Protein 3FWZ (pdb70)

Structure (mmCIF, N/CA/C/O backbone):
data_3FWZ
#
_entry.id   3FWZ
#
_cell.length_a   34.801
_cell.length_b   53.071
_cell.length_c   72.537
_cell.angle_alpha   90.00
_cell.angle_beta   97.82
_cell.angle_gamma   90.00
#
_symmetry.space_group_name_H-M   'P 1 21 1'
#
loop_
_entity.id
_entity.type
_entity.pdbx_description
1 polymer 'Inner membrane protein ybaL'
2 non-polymer 'ADENOSINE MONOPHOSPHATE'
3 non-polymer 'MAGNESIUM ION'
4 water water
#
loop_
_atom_site.group_PDB
_atom_site.id
_atom_site.type_symbol
_atom_site.label_atom_id
_atom_site.label_alt_id
_atom_site.label_comp_id
_atom_site.label_asym_id
_atom_site.label_entity_id
_atom_site.label_seq_id
_atom_site.pdbx_PDB_ins_code
_atom_site.Cartn_x
_atom_site.Cartn_y
_atom_site.Cartn_z
_atom_site.occupancy
_atom_site.B_iso_or_equiv
_atom_site.auth_seq_id
_atom_site.auth_comp_id
_atom_site.auth_asym_id
_atom_site.auth_atom_id
_atom_site.pdbx_PDB_model_num
ATOM 1 N N . SER A 1 1 ? 13.605 30.320 33.401 1.00 41.96 411 SER A N 1
ATOM 2 C CA . SER A 1 1 ? 14.102 29.024 32.869 1.00 41.61 411 SER A CA 1
ATOM 3 C C . SER A 1 1 ? 14.444 28.077 34.003 1.00 41.41 411 SER A C 1
ATOM 4 O O . SER A 1 1 ? 14.381 26.856 33.840 1.00 42.19 411 SER A O 1
ATOM 6 N N . ASN A 1 2 ? 14.819 28.649 35.149 1.00 40.86 412 ASN A N 1
ATOM 7 C CA . ASN A 1 2 ? 15.492 27.903 36.236 1.00 39.38 412 ASN A CA 1
ATOM 8 C C . ASN A 1 2 ? 16.781 27.172 35.770 1.00 39.35 412 ASN A C 1
ATOM 9 O O . ASN A 1 2 ? 17.248 26.212 36.398 1.00 38.50 412 ASN A O 1
ATOM 14 N N . ALA A 1 3 ? 17.367 27.661 34.679 1.00 39.25 413 ALA A N 1
ATOM 15 C CA . ALA A 1 3 ? 18.480 26.972 34.022 1.00 39.18 413 ALA A CA 1
ATOM 16 C C . ALA A 1 3 ? 19.691 27.884 33.830 1.00 38.95 413 ALA A C 1
ATOM 17 O O . ALA A 1 3 ? 19.545 29.111 33.830 1.00 39.11 413 ALA A O 1
ATOM 19 N N . VAL A 1 4 ? 20.872 27.280 33.663 1.00 38.02 414 VAL A N 1
ATOM 20 C CA . VAL A 1 4 ? 22.121 28.015 33.403 1.00 37.29 414 VAL A CA 1
ATOM 21 C C . VAL A 1 4 ? 22.795 27.534 32.116 1.00 37.58 414 VAL A C 1
ATOM 22 O O . VAL A 1 4 ? 22.543 26.415 31.665 1.00 37.74 414 VAL A O 1
ATOM 26 N N . ASP A 1 5 ? 23.665 28.381 31.553 1.00 37.52 415 ASP A N 1
ATOM 27 C CA . ASP A 1 5 ? 24.432 28.063 30.338 1.00 36.85 415 ASP A CA 1
ATOM 28 C C . ASP A 1 5 ? 25.922 27.800 30.597 1.00 35.35 415 ASP A C 1
ATOM 29 O O . ASP A 1 5 ? 26.627 27.282 29.728 1.00 36.41 415 ASP A O 1
ATOM 34 N N . ILE A 1 6 ? 26.396 28.151 31.785 1.00 32.05 416 ILE A N 1
ATOM 35 C CA . ILE A 1 6 ? 27.826 28.170 32.080 1.00 28.98 416 ILE A CA 1
ATOM 36 C C . ILE A 1 6 ? 28.416 26.762 32.289 1.00 27.10 416 ILE A C 1
ATOM 37 O O . ILE A 1 6 ? 27.691 25.822 32.604 1.00 26.11 416 ILE A O 1
ATOM 42 N N . CYS A 1 7 ? 29.728 26.639 32.085 1.00 25.17 417 CYS A N 1
ATOM 43 C CA . CYS A 1 7 ? 30.483 25.407 32.344 1.00 23.11 417 CYS A CA 1
ATOM 44 C C . CYS A 1 7 ? 31.775 25.767 33.041 1.00 21.96 417 CYS A C 1
ATOM 45 O O . CYS A 1 7 ? 32.091 26.952 33.156 1.00 20.92 417 CYS A O 1
ATOM 48 N N . ASN A 1 8 ? 32.515 24.746 33.490 1.00 20.17 418 ASN A N 1
ATOM 49 C CA . ASN A 1 8 ? 33.761 24.911 34.247 1.00 20.05 418 ASN A CA 1
ATOM 50 C C . ASN A 1 8 ? 33.570 25.671 35.576 1.00 19.71 418 ASN A C 1
ATOM 51 O O . ASN A 1 8 ? 34.503 26.297 36.081 1.00 20.25 418 ASN A O 1
ATOM 56 N N . HIS A 1 9 ? 32.360 25.583 36.135 1.00 18.50 419 HIS A N 1
ATOM 57 C CA . HIS A 1 9 ? 31.957 26.392 37.300 1.00 17.76 419 HIS A CA 1
ATOM 58 C C . HIS A 1 9 ? 32.040 25.605 38.610 1.00 17.44 419 HIS A C 1
ATOM 59 O O . HIS A 1 9 ? 32.158 24.378 38.595 1.00 16.23 419 HIS A O 1
ATOM 66 N N . ALA A 1 10 ? 32.022 26.332 39.733 1.00 17.04 420 ALA A N 1
ATOM 67 C CA . ALA A 1 10 ? 31.793 25.741 41.040 1.00 16.83 420 ALA A CA 1
ATOM 68 C C . ALA A 1 10 ? 30.297 25.663 41.202 1.00 16.25 420 ALA A C 1
ATOM 69 O O . ALA A 1 10 ? 29.600 26.687 41.074 1.00 17.06 420 ALA A O 1
ATOM 71 N N . LEU A 1 11 ? 29.814 24.447 41.430 1.00 15.99 421 LEU A N 1
ATOM 72 C CA . LEU A 1 11 ? 28.408 24.180 41.692 1.00 15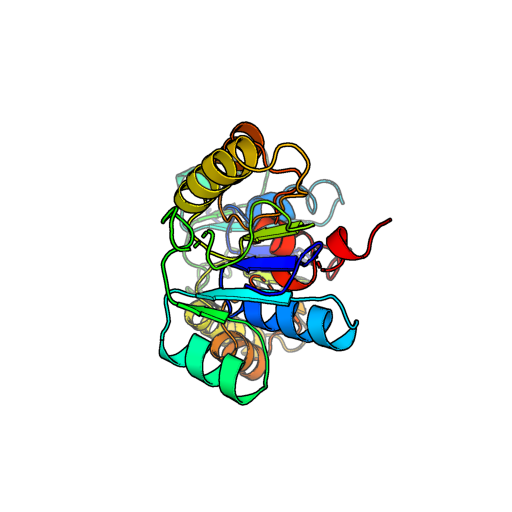.75 421 LEU A CA 1
ATOM 73 C C . LEU A 1 11 ? 28.240 23.985 43.210 1.00 15.13 421 LEU A C 1
ATOM 74 O O . LEU A 1 11 ? 28.684 22.985 43.788 1.00 15.57 421 LEU A O 1
ATOM 79 N N . LEU A 1 12 ? 27.589 24.958 43.830 1.00 14.42 422 LEU A N 1
ATOM 80 C CA . LEU A 1 12 ? 27.494 25.033 45.273 1.00 14.07 422 LEU A CA 1
ATOM 81 C C . LEU A 1 12 ? 26.081 24.687 45.695 1.00 14.18 422 LEU A C 1
ATOM 82 O O . LEU A 1 12 ? 25.130 25.351 45.260 1.00 15.81 422 LEU A O 1
ATOM 87 N N . VAL A 1 13 ? 25.935 23.641 46.509 1.00 13.35 423 VAL A N 1
ATOM 88 C CA . VAL A 1 13 ? 24.620 23.250 47.029 1.00 13.18 423 VAL A CA 1
ATOM 89 C C . VAL A 1 13 ? 24.462 23.813 48.441 1.00 13.29 423 VAL A C 1
ATOM 90 O O . VAL A 1 13 ? 25.198 23.424 49.360 1.00 13.39 423 VAL A O 1
ATOM 94 N N . GLY A 1 14 ? 23.492 24.712 48.615 1.00 14.10 424 GLY A N 1
ATOM 95 C CA . GLY A 1 14 ? 23.252 25.354 49.902 1.00 13.88 424 GLY A CA 1
ATOM 96 C C . GLY A 1 14 ? 23.880 26.744 50.010 1.00 14.86 424 GLY A C 1
ATOM 97 O O . GLY A 1 14 ? 25.014 26.976 49.603 1.00 15.64 424 GLY A O 1
ATOM 98 N N . TYR A 1 15 ? 23.116 27.690 50.539 1.00 14.25 425 TYR A N 1
ATOM 99 C CA . TYR A 1 15 ? 23.626 29.052 50.740 1.00 14.13 425 TYR A CA 1
ATOM 100 C C . TYR A 1 15 ? 23.178 29.541 52.114 1.00 14.51 425 TYR A C 1
ATOM 101 O O . TYR A 1 15 ? 22.630 30.651 52.252 1.00 14.64 425 TYR A O 1
ATOM 110 N N . GLY A 1 16 ? 23.393 28.689 53.117 1.00 14.25 426 GLY A N 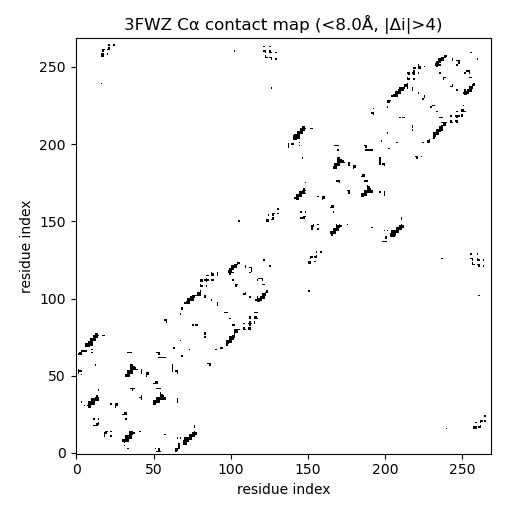1
ATOM 111 C CA . GLY A 1 16 ? 23.085 29.003 54.515 1.00 14.27 426 GLY A CA 1
ATOM 112 C C . GLY A 1 16 ? 24.351 29.506 55.174 1.00 13.11 426 GLY A C 1
ATOM 113 O O . GLY A 1 16 ? 25.149 30.204 54.537 1.00 14.07 426 GLY A O 1
ATOM 114 N N . ARG A 1 17 ? 24.558 29.112 56.426 1.00 13.04 427 ARG A N 1
ATOM 115 C CA . ARG A 1 17 ? 25.750 29.529 57.193 1.00 12.59 427 ARG A CA 1
ATOM 116 C C . ARG A 1 17 ? 27.040 29.196 56.462 1.00 13.29 427 ARG A C 1
ATOM 117 O O . ARG A 1 17 ? 27.986 30.027 56.414 1.00 13.04 427 ARG A O 1
ATOM 125 N N . VAL A 1 18 ? 27.102 27.962 55.956 1.00 13.44 428 VAL A N 1
ATOM 126 C CA . VAL A 1 18 ? 28.343 27.483 55.313 1.00 13.31 428 VAL A CA 1
ATOM 127 C C . VAL A 1 18 ? 28.428 27.993 53.879 1.00 13.03 428 VAL A C 1
ATOM 128 O O . VAL A 1 18 ? 29.424 28.608 53.486 1.00 12.72 428 VAL A O 1
ATOM 132 N N . GLY A 1 19 ? 27.372 27.742 53.098 1.00 13.16 429 GLY A N 1
ATOM 133 C CA . GLY A 1 19 ? 27.396 28.066 51.659 1.00 13.69 429 GLY A CA 1
ATOM 134 C C . GLY A 1 19 ? 27.548 29.561 51.376 1.00 14.62 429 GLY A C 1
ATOM 135 O O . GLY A 1 19 ? 28.218 29.955 50.403 1.00 14.47 429 GLY A O 1
ATOM 136 N N . SER A 1 20 ? 26.953 30.410 52.218 1.00 14.56 430 SER A N 1
ATOM 137 C CA . SER A 1 20 ? 27.013 31.852 51.963 1.00 15.88 430 SER A CA 1
ATOM 138 C C . SER A 1 20 ? 28.453 32.340 52.118 1.00 17.14 430 SER A C 1
ATOM 139 O O . SER A 1 20 ? 28.898 33.243 51.416 1.00 17.37 430 SER A O 1
ATOM 142 N N . LEU A 1 21 ? 29.182 31.736 53.051 1.00 17.25 431 LEU A N 1
ATOM 143 C CA . LEU A 1 21 ? 30.577 32.115 53.246 1.00 18.35 431 LEU A CA 1
ATOM 144 C C . LEU A 1 21 ? 31.448 31.683 52.061 1.00 19.44 431 LEU A C 1
ATOM 145 O O . LEU A 1 21 ? 32.296 32.452 51.619 1.00 19.42 431 LEU A O 1
ATOM 150 N N . LEU A 1 22 ? 31.203 30.483 51.535 1.00 20.45 432 LEU A N 1
ATOM 151 C CA . LEU A 1 22 ? 31.881 30.001 50.327 1.00 22.07 432 LEU A CA 1
ATOM 152 C C . LEU A 1 22 ? 31.553 30.808 49.105 1.00 21.69 432 LEU A C 1
ATOM 153 O O . LEU A 1 22 ? 32.448 31.180 48.332 1.00 21.77 432 LEU A O 1
ATOM 158 N N . GLY A 1 23 ? 30.256 31.049 48.930 1.00 21.29 433 GLY A N 1
ATOM 159 C CA . GLY A 1 23 ? 29.749 31.880 47.856 1.00 20.95 433 GLY A CA 1
ATOM 160 C C . GLY A 1 23 ? 30.451 33.217 47.795 1.00 21.31 433 GLY A C 1
ATOM 161 O O . GLY A 1 23 ? 30.964 33.604 46.743 1.00 21.27 433 GLY A O 1
ATOM 162 N N A GLU A 1 24 ? 30.472 33.940 48.909 0.50 21.02 434 GLU A N 1
ATOM 163 N N B GLU A 1 24 ? 30.478 33.912 48.932 0.50 20.94 434 GLU A N 1
ATOM 164 C CA A GLU A 1 24 ? 31.025 35.287 48.887 0.50 21.10 434 GLU A CA 1
ATOM 165 C CA B GLU A 1 24 ? 31.099 35.230 49.037 0.50 20.98 434 GLU A CA 1
ATOM 166 C C A GLU A 1 24 ? 32.501 35.265 48.497 0.50 20.89 434 GLU A C 1
ATOM 167 C C B GLU A 1 24 ? 32.523 35.178 48.497 0.50 20.79 434 GLU A C 1
ATOM 168 O O A GLU A 1 24 ? 32.945 36.060 47.667 0.50 20.59 434 GLU A O 1
ATOM 169 O O B GLU A 1 24 ? 32.882 35.904 47.567 0.50 20.43 434 GLU A O 1
ATOM 180 N N A LYS A 1 25 ? 33.251 34.327 49.058 0.50 20.76 435 LYS A N 1
ATOM 181 N N B LYS A 1 25 ? 33.319 34.283 49.062 0.50 20.74 435 LYS A N 1
ATOM 182 C CA A LYS A 1 25 ? 34.652 34.188 48.684 0.50 20.91 435 LYS A CA 1
ATOM 183 C CA B LYS A 1 25 ? 34.721 34.170 48.684 0.50 20.94 435 LYS A CA 1
ATOM 184 C C A LYS A 1 25 ? 34.831 33.780 47.224 0.50 21.15 435 LYS A C 1
ATOM 185 C C B LYS A 1 25 ? 34.951 33.662 47.261 0.50 21.18 435 LYS A C 1
ATOM 186 O O A LYS A 1 25 ? 35.637 34.375 46.513 0.50 21.44 435 LYS A O 1
ATOM 187 O O B LYS A 1 25 ? 35.912 34.073 46.613 0.50 21.37 435 LYS A O 1
ATOM 198 N N . LEU A 1 26 ? 34.095 32.756 46.781 1.00 21.15 436 LEU A N 1
ATOM 199 C CA . LEU A 1 26 ? 34.201 32.277 45.391 1.00 21.95 436 LEU A CA 1
ATOM 200 C C . LEU A 1 26 ? 33.952 33.417 44.396 1.00 23.00 436 LEU A C 1
ATOM 201 O O . LEU A 1 26 ? 34.707 33.580 43.427 1.00 22.96 436 LEU A O 1
ATOM 206 N N . LEU A 1 27 ? 32.912 34.207 44.676 1.00 23.05 437 LEU A N 1
ATOM 207 C CA . LEU A 1 27 ? 32.544 35.368 43.856 1.00 24.02 437 LEU A CA 1
ATOM 208 C C . LEU A 1 27 ? 33.649 36.417 43.809 1.00 24.10 437 LEU A C 1
ATOM 209 O O . LEU A 1 27 ? 33.914 37.001 42.755 1.00 24.50 437 LEU A O 1
ATOM 214 N N . ALA A 1 28 ? 34.297 36.647 44.943 1.00 24.28 438 ALA A N 1
ATOM 215 C CA . ALA A 1 28 ? 35.436 37.566 44.980 1.00 25.28 438 ALA A CA 1
ATOM 216 C C . ALA A 1 28 ? 36.617 37.040 44.158 1.00 25.34 438 ALA A C 1
ATOM 217 O O . ALA A 1 28 ? 37.412 37.827 43.642 1.00 25.14 438 ALA A O 1
ATOM 219 N N . SER A 1 29 ? 36.727 35.716 44.033 1.00 25.11 439 SER A N 1
ATOM 220 C CA . SER A 1 29 ? 37.878 35.103 43.359 1.00 25.40 439 SER A CA 1
ATOM 221 C C . SER A 1 29 ? 37.651 34.851 41.865 1.00 25.37 439 SER A C 1
ATOM 222 O O . SER A 1 29 ? 38.455 34.164 41.223 1.00 25.48 439 SER A O 1
ATOM 224 N N . ASP A 1 30 ? 36.569 35.414 41.318 1.00 25.07 440 ASP A N 1
ATOM 225 C CA . ASP A 1 30 ? 36.174 35.220 39.919 1.00 25.10 440 ASP A CA 1
ATOM 226 C C . ASP A 1 30 ? 36.181 33.736 39.470 1.00 25.29 440 ASP A C 1
ATOM 227 O O . ASP A 1 30 ? 36.595 33.400 38.345 1.00 25.67 440 ASP A O 1
ATOM 229 N N . ILE A 1 31 ? 35.733 32.855 40.365 1.00 24.75 441 ILE A N 1
ATOM 230 C CA . ILE A 1 31 ? 35.419 31.472 40.003 1.00 24.07 441 ILE A CA 1
ATOM 231 C C . ILE A 1 31 ? 33.944 31.476 39.621 1.00 22.62 441 ILE A C 1
ATOM 232 O O . ILE A 1 31 ? 33.119 31.947 40.396 1.00 23.07 441 ILE A O 1
ATOM 237 N N . PRO A 1 32 ? 33.601 30.983 38.420 1.00 21.55 442 PRO A N 1
ATOM 238 C CA . PRO A 1 32 ? 32.193 31.005 38.035 1.00 20.45 442 PRO A CA 1
ATOM 239 C C . PRO A 1 32 ? 31.367 30.188 39.033 1.00 19.32 442 PRO A C 1
ATOM 240 O O . PRO A 1 32 ? 31.789 29.104 39.414 1.00 18.34 442 PRO A O 1
ATOM 244 N N . LEU A 1 33 ? 30.225 30.719 39.469 1.00 18.05 443 LEU A N 1
ATOM 245 C CA . LEU A 1 33 ? 29.460 30.106 40.554 1.00 17.44 443 LEU A CA 1
ATOM 246 C C . LEU A 1 33 ? 28.026 29.871 40.137 1.00 17.15 443 LEU A C 1
ATOM 247 O O . LEU A 1 33 ? 27.387 30.737 39.544 1.00 16.94 443 LEU A O 1
ATOM 252 N N . VAL A 1 34 ? 27.520 28.679 40.428 1.00 15.54 444 VAL A N 1
ATOM 253 C CA . VAL A 1 34 ? 26.094 28.440 40.319 1.00 15.27 444 VAL A CA 1
ATOM 254 C C . VAL A 1 34 ? 25.699 27.889 41.667 1.00 14.93 444 VAL A C 1
ATOM 255 O O . VAL A 1 34 ? 26.396 27.030 42.181 1.00 14.70 444 VAL A O 1
ATOM 259 N N . VAL A 1 35 ? 24.606 28.391 42.242 1.00 14.39 445 VAL A N 1
ATOM 260 C CA . VAL A 1 35 ? 24.117 27.872 43.520 1.00 14.15 445 VAL A CA 1
ATOM 261 C C . VAL A 1 35 ? 22.832 27.078 43.304 1.00 14.03 445 VAL A C 1
ATOM 262 O O . VAL A 1 35 ? 21.972 27.481 42.532 1.00 13.79 445 VAL A O 1
ATOM 266 N N . ILE A 1 36 ? 22.727 25.931 43.957 1.00 13.73 446 ILE A N 1
ATOM 267 C CA . ILE A 1 36 ? 21.449 25.247 44.053 1.00 14.18 446 ILE A CA 1
ATOM 268 C C . ILE A 1 36 ? 20.936 25.434 45.481 1.00 14.48 446 ILE A C 1
ATOM 269 O O . ILE A 1 36 ? 21.665 25.172 46.440 1.00 13.81 446 ILE A O 1
ATOM 274 N N . GLU A 1 37 ? 19.686 25.898 45.604 1.00 14.64 447 GLU A N 1
ATOM 275 C CA . GLU A 1 37 ? 19.025 26.027 46.911 1.00 14.32 447 GLU A CA 1
ATOM 276 C C . GLU A 1 37 ? 17.579 25.566 46.863 1.00 15.34 447 GLU A C 1
ATOM 277 O O . GLU A 1 37 ? 16.876 25.840 45.894 1.00 14.45 447 GLU A O 1
ATOM 283 N N . THR A 1 38 ? 17.116 24.911 47.919 1.00 14.78 448 THR A N 1
ATOM 284 C CA . THR A 1 38 ? 15.664 24.620 48.043 1.00 15.28 448 THR A CA 1
ATOM 285 C C . THR A 1 38 ? 14.871 25.856 48.459 1.00 16.10 448 THR A C 1
ATOM 286 O O . THR A 1 38 ? 13.642 25.915 48.275 1.00 15.53 448 THR A O 1
ATOM 290 N N . SER A 1 39 ? 15.566 26.844 49.024 1.00 15.56 449 SER A N 1
ATOM 291 C CA . SER A 1 39 ? 14.888 28.018 49.559 1.00 16.37 449 SER A CA 1
ATOM 292 C C . SER A 1 39 ? 14.617 29.034 48.460 1.00 17.13 449 SER A C 1
ATOM 293 O O . SER A 1 39 ? 15.546 29.566 47.844 1.00 16.30 449 SER A O 1
ATOM 296 N N . ARG A 1 40 ? 13.333 29.296 48.204 1.00 17.22 450 ARG A N 1
ATOM 297 C CA . ARG A 1 40 ? 12.962 30.330 47.245 1.00 17.96 450 ARG A CA 1
ATOM 298 C C . ARG A 1 40 ? 13.529 31.695 47.631 1.00 17.78 450 ARG A C 1
ATOM 299 O O . ARG A 1 40 ? 13.966 32.472 46.776 1.00 17.56 450 ARG A O 1
ATOM 307 N N . THR A 1 41 ? 13.492 31.988 48.924 1.00 18.07 451 THR A N 1
ATOM 308 C CA . THR A 1 41 ? 13.977 33.262 49.443 1.00 18.92 451 THR A CA 1
ATOM 309 C C . THR A 1 41 ? 15.449 33.459 49.102 1.00 18.62 451 THR A C 1
ATOM 310 O O . THR A 1 41 ? 15.847 34.534 48.635 1.00 18.28 451 THR A O 1
ATOM 314 N N . ARG A 1 42 ? 16.245 32.423 49.346 1.00 18.89 452 ARG A N 1
ATOM 315 C CA . ARG A 1 42 ? 17.668 32.485 49.049 1.00 18.84 452 ARG A CA 1
ATOM 316 C C . ARG A 1 42 ? 17.946 32.585 47.549 1.00 18.16 452 ARG A C 1
ATOM 317 O O . ARG A 1 42 ? 18.798 33.369 47.141 1.00 17.51 452 ARG A O 1
ATOM 325 N N . VAL A 1 43 ? 17.219 31.823 46.736 1.00 17.12 453 VAL A N 1
ATOM 326 C CA . VAL A 1 43 ? 17.402 31.907 45.274 1.00 17.04 453 VAL A CA 1
ATOM 327 C C . VAL A 1 43 ? 17.066 33.320 44.786 1.00 18.14 453 VAL A C 1
ATOM 328 O O . VAL A 1 43 ? 17.825 33.900 44.013 1.00 17.59 453 VAL A O 1
ATOM 332 N N . ASP A 1 44 ? 15.945 33.868 45.261 1.00 18.49 454 ASP A N 1
ATOM 333 C CA . ASP A 1 44 ? 15.509 35.212 44.850 1.00 19.72 454 ASP A CA 1
ATOM 334 C C . ASP A 1 44 ? 16.559 36.270 45.221 1.00 20.05 454 ASP A C 1
ATOM 335 O 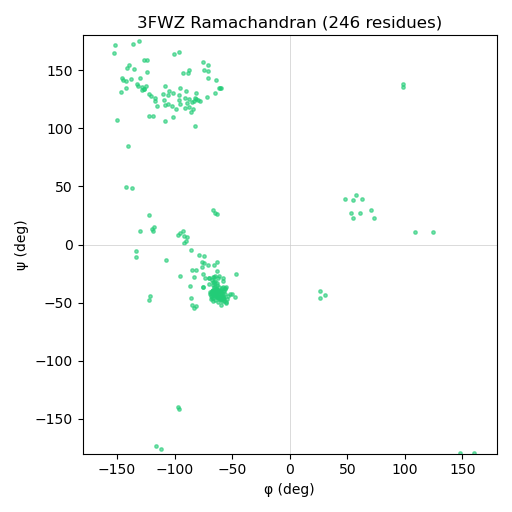O . ASP A 1 44 ? 16.856 37.159 44.403 1.00 19.77 454 ASP A O 1
ATOM 340 N N A GLU A 1 45 ? 17.112 36.159 46.433 0.50 19.39 455 GLU A N 1
ATOM 341 N N B GLU A 1 45 ? 17.119 36.181 46.431 0.50 19.96 455 GLU A N 1
ATOM 342 C CA A GLU A 1 45 ? 18.207 37.025 46.901 0.50 19.21 455 GLU A CA 1
ATOM 343 C CA B GLU A 1 45 ? 18.194 37.101 46.834 0.50 20.33 455 GLU A CA 1
ATOM 344 C C A GLU A 1 45 ? 19.438 36.942 46.002 0.50 19.13 455 GLU A C 1
ATOM 345 C C B GLU A 1 45 ? 19.451 36.956 45.975 0.50 19.75 455 GLU A C 1
ATOM 346 O O A GLU A 1 45 ? 19.989 37.968 45.593 0.50 19.12 455 GLU A O 1
ATOM 347 O O B GLU A 1 45 ? 20.042 37.961 45.571 0.50 19.72 455 GLU A O 1
ATOM 358 N N . LEU A 1 46 ? 19.851 35.714 45.698 1.00 18.97 456 LEU A N 1
ATOM 359 C CA . LEU A 1 46 ? 21.018 35.468 44.851 1.00 18.28 456 LEU A CA 1
ATOM 360 C C . LEU A 1 46 ? 20.848 36.051 43.453 1.00 18.28 456 LEU A C 1
ATOM 361 O O . LEU A 1 46 ? 21.760 36.712 42.936 1.00 16.84 456 LEU A O 1
ATOM 366 N N . ARG A 1 47 ? 19.691 35.790 42.849 1.00 18.09 457 ARG A N 1
ATOM 367 C CA . ARG A 1 47 ? 19.394 36.314 41.516 1.00 18.47 457 ARG A CA 1
ATOM 368 C C .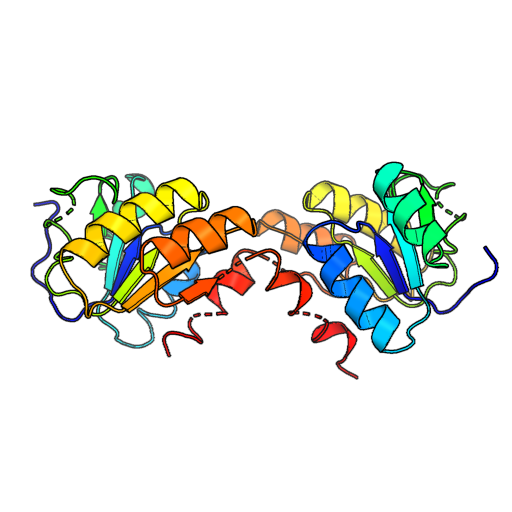 ARG A 1 47 ? 19.350 37.839 41.519 1.00 19.18 457 ARG A C 1
ATOM 369 O O . ARG A 1 47 ? 19.874 38.466 40.594 1.00 18.43 457 ARG A O 1
ATOM 377 N N . GLU A 1 48 ? 18.748 38.421 42.561 1.00 20.20 458 GLU A N 1
ATOM 378 C CA . GLU A 1 48 ? 18.685 39.889 42.709 1.00 22.86 458 GLU A CA 1
ATOM 379 C C . GLU A 1 48 ? 20.104 40.476 42.721 1.00 23.00 458 GLU A C 1
ATOM 380 O O . GLU A 1 48 ? 20.326 41.598 42.245 1.00 24.25 458 GLU A O 1
ATOM 386 N N . ARG A 1 49 ? 21.062 39.678 43.192 1.00 22.97 459 ARG A N 1
ATOM 387 C CA . ARG A 1 49 ? 22.461 40.062 43.268 1.00 23.32 459 ARG A CA 1
ATOM 388 C C . ARG A 1 49 ? 23.311 39.614 42.071 1.00 22.71 459 ARG A C 1
ATOM 389 O O . ARG A 1 49 ? 24.542 39.720 42.125 1.00 23.53 459 ARG A O 1
ATOM 397 N N . GLY A 1 50 ? 22.683 39.112 41.009 1.00 21.16 460 GLY A N 1
ATOM 398 C CA . GLY A 1 50 ? 23.419 38.685 39.818 1.00 19.06 460 GLY A CA 1
ATOM 399 C C . GLY A 1 50 ? 24.247 37.425 40.033 1.00 18.38 460 GLY A C 1
ATOM 400 O O . GLY A 1 50 ? 25.298 37.260 39.412 1.00 17.33 460 GLY A O 1
ATOM 401 N N . VAL A 1 51 ? 23.798 36.542 40.934 1.00 16.75 461 VAL A N 1
ATOM 402 C CA . VAL A 1 51 ? 24.423 35.236 41.082 1.00 16.59 461 VAL A CA 1
ATOM 403 C C . VAL A 1 51 ? 23.506 34.186 40.444 1.00 16.13 461 VAL A C 1
ATOM 404 O O . VAL A 1 51 ? 22.285 34.184 40.697 1.00 16.47 461 VAL A O 1
ATOM 408 N N . ARG A 1 52 ? 24.072 33.305 39.616 1.00 15.31 462 ARG A N 1
ATOM 409 C CA . ARG A 1 52 ? 23.272 32.206 39.046 1.00 15.58 462 ARG A CA 1
ATOM 410 C C . ARG A 1 52 ? 22.803 31.270 40.166 1.00 16.05 462 ARG A C 1
ATOM 411 O O . ARG A 1 52 ? 23.609 30.850 40.991 1.00 16.36 462 ARG A O 1
ATOM 419 N N . ALA A 1 53 ? 21.507 30.965 40.188 1.00 16.15 463 ALA A N 1
ATOM 420 C CA . ALA A 1 53 ? 20.929 30.146 41.256 1.00 16.22 463 ALA A CA 1
ATOM 421 C C . ALA A 1 53 ? 19.795 29.310 40.664 1.00 16.28 463 ALA A C 1
ATOM 422 O O . ALA A 1 53 ? 18.992 29.797 39.870 1.00 16.60 463 ALA A O 1
ATOM 424 N N . VAL A 1 54 ? 19.819 28.024 40.960 1.00 15.54 464 VAL A N 1
ATOM 425 C CA . VAL A 1 54 ? 18.779 27.095 40.550 1.00 15.23 464 VAL A CA 1
ATOM 426 C C . VAL A 1 54 ? 17.961 26.679 41.788 1.00 15.61 464 VAL A C 1
ATOM 427 O O . VAL A 1 54 ? 18.515 26.209 42.796 1.00 15.84 464 VAL A O 1
ATOM 431 N N . LEU A 1 55 ? 16.647 26.888 41.719 1.00 15.22 465 LEU A N 1
ATOM 432 C CA . LEU A 1 55 ? 15.735 26.512 42.801 1.00 14.98 465 LEU A CA 1
ATOM 433 C C . LEU A 1 55 ? 15.373 25.032 42.703 1.00 14.74 465 LEU A C 1
ATOM 434 O O . LEU A 1 55 ? 14.885 24.551 41.667 1.00 14.94 465 LEU A O 1
ATOM 439 N N . GLY A 1 56 ? 15.591 24.306 43.792 1.00 14.67 466 GLY A N 1
ATOM 440 C CA . GLY A 1 56 ? 15.234 22.891 43.817 1.00 14.41 466 GLY A CA 1
ATOM 441 C C . GLY A 1 56 ? 16.183 22.094 44.694 1.00 15.00 466 GLY A C 1
ATOM 442 O O . GLY A 1 56 ? 17.109 22.626 45.292 1.00 14.73 466 GLY A O 1
ATOM 443 N N . ASN A 1 57 ? 15.926 20.796 44.754 1.00 15.06 467 ASN A N 1
ATOM 444 C CA . ASN A 1 57 ? 16.687 19.910 45.627 1.00 14.89 467 ASN A CA 1
ATOM 445 C C . ASN A 1 57 ? 17.788 19.279 44.788 1.00 15.03 467 ASN A C 1
ATOM 446 O O . ASN A 1 57 ? 17.524 18.747 43.709 1.00 14.84 467 ASN A O 1
ATOM 451 N N . ALA A 1 58 ? 19.024 19.366 45.273 1.00 15.16 468 ALA A N 1
ATOM 452 C CA . ALA A 1 58 ? 20.176 18.804 44.546 1.00 15.61 468 ALA A CA 1
ATOM 453 C C . ALA A 1 58 ? 20.118 17.286 44.374 1.00 15.65 468 ALA A C 1
ATOM 454 O O . ALA A 1 58 ? 20.885 16.735 43.589 1.00 15.69 468 ALA A O 1
ATOM 456 N N . ALA A 1 59 ? 19.251 16.612 45.131 1.00 15.85 469 ALA A N 1
ATOM 457 C CA . ALA A 1 59 ? 19.006 15.161 44.929 1.00 16.24 469 ALA A CA 1
ATOM 458 C C . ALA A 1 59 ? 18.158 14.869 43.685 1.00 17.11 469 ALA A C 1
ATOM 459 O O . ALA A 1 59 ? 18.026 13.714 43.269 1.00 17.39 469 ALA A O 1
ATOM 461 N N . ASN A 1 60 ? 17.590 15.902 43.082 1.00 17.61 470 ASN A N 1
ATOM 462 C CA . ASN A 1 60 ? 16.808 15.730 41.865 1.00 18.81 470 ASN A CA 1
ATOM 463 C C . ASN A 1 60 ? 17.686 15.844 40.612 1.00 18.91 470 ASN A C 1
ATOM 464 O O . ASN A 1 60 ? 18.319 16.869 40.384 1.00 18.27 470 ASN A O 1
ATOM 469 N N . GLU A 1 61 ? 17.709 14.795 39.783 1.00 19.91 471 GLU A N 1
ATOM 470 C CA . GLU A 1 61 ? 18.522 14.814 38.550 1.00 20.85 471 GLU A CA 1
ATOM 471 C C . GLU A 1 61 ? 18.234 15.982 37.593 1.00 20.41 471 GLU A C 1
ATOM 472 O O . GLU A 1 61 ? 19.154 16.519 36.980 1.00 20.09 471 GLU A O 1
ATOM 478 N N . GLU A 1 62 ? 16.970 16.372 37.470 1.00 20.02 472 GLU A N 1
ATOM 479 C CA . GLU A 1 62 ? 16.588 17.486 36.598 1.00 20.11 472 GLU A CA 1
ATOM 480 C C . GLU A 1 62 ? 17.177 18.808 37.112 1.00 19.11 472 GLU A C 1
ATOM 481 O O . GLU A 1 62 ? 17.605 19.664 36.319 1.00 17.65 472 GLU A O 1
ATOM 487 N N . ILE A 1 63 ? 17.221 18.946 38.440 1.00 17.54 473 ILE A N 1
ATOM 488 C CA . ILE A 1 63 ? 17.837 20.100 39.060 1.00 17.22 473 ILE A CA 1
ATOM 489 C C . ILE A 1 63 ? 19.339 20.128 38.761 1.00 16.79 473 ILE A C 1
ATOM 490 O O . ILE A 1 63 ? 19.865 21.162 38.411 1.00 16.88 473 ILE A O 1
ATOM 503 N N . GLN A 1 65 ? 20.871 18.836 36.156 1.00 17.66 475 GLN A N 1
ATOM 504 C CA . GLN A 1 65 ? 20.982 19.170 34.747 1.00 18.27 475 GLN A CA 1
ATOM 505 C C . GLN A 1 65 ? 20.781 20.667 34.530 1.00 17.95 475 GLN A C 1
ATOM 506 O O . GLN A 1 65 ? 21.564 21.300 33.794 1.00 17.50 475 GLN A O 1
ATOM 512 N N . LEU A 1 66 ? 19.741 21.222 35.167 1.00 17.19 476 LEU A N 1
ATOM 513 C CA . LEU A 1 66 ? 19.475 22.654 35.093 1.00 17.45 476 LEU A CA 1
ATOM 514 C C . LEU A 1 66 ? 20.702 23.448 35.528 1.00 16.98 476 LEU A C 1
ATOM 515 O O . LEU A 1 66 ? 20.992 24.488 34.953 1.00 17.43 476 LEU A O 1
ATOM 520 N N . ALA A 1 67 ? 21.426 22.938 36.527 1.00 16.25 477 ALA A N 1
ATOM 521 C CA . ALA A 1 67 ? 22.623 23.600 37.043 1.00 15.83 477 ALA A CA 1
ATOM 522 C C . ALA A 1 67 ? 23.935 23.216 36.343 1.00 15.93 477 ALA A C 1
ATOM 523 O O . ALA A 1 67 ? 25.009 23.640 36.769 1.00 16.39 477 ALA A O 1
ATOM 525 N N . HIS A 1 68 ? 23.836 22.443 35.263 1.00 16.12 478 HIS A N 1
ATOM 526 C CA . HIS A 1 68 ? 24.997 22.009 34.474 1.00 16.21 478 HIS A CA 1
ATOM 527 C C . HIS A 1 68 ? 26.046 21.250 35.280 1.00 15.63 478 HIS A C 1
ATOM 528 O O . HIS A 1 68 ? 27.248 21.469 35.111 1.00 14.18 478 HIS A O 1
ATOM 535 N N . LEU A 1 69 ? 25.581 20.352 36.154 1.00 14.50 479 LEU A N 1
ATOM 536 C CA . LEU A 1 69 ? 26.485 19.438 36.844 1.00 14.35 479 LEU A CA 1
ATOM 537 C C . LEU A 1 69 ? 27.460 18.782 35.877 1.00 14.41 479 LEU A C 1
ATOM 538 O O . LEU A 1 69 ? 28.643 18.675 36.169 1.00 13.76 479 LEU A O 1
ATOM 543 N N . GLU A 1 70 ? 26.937 18.318 34.743 1.00 15.50 480 GLU A N 1
ATOM 544 C CA . GLU A 1 70 ? 27.718 17.636 33.698 1.00 16.59 480 GLU A CA 1
ATOM 545 C C . GLU A 1 70 ? 29.041 18.289 33.285 1.00 16.03 480 GLU A C 1
ATOM 546 O O . GLU A 1 70 ? 29.941 17.599 32.798 1.00 16.11 480 GLU A O 1
ATOM 552 N N . CYS A 1 71 ? 29.158 19.604 33.463 1.00 16.15 481 CYS A N 1
ATOM 553 C CA . CYS A 1 71 ? 30.365 20.331 33.037 1.00 16.60 481 CYS A CA 1
ATOM 554 C C . CYS A 1 71 ? 30.951 21.240 34.118 1.00 16.59 481 CYS A C 1
ATOM 555 O O . CYS A 1 71 ? 31.838 22.052 33.840 1.00 15.97 481 CYS A O 1
ATOM 558 N N . ALA A 1 72 ? 30.469 21.084 35.355 1.00 16.50 482 ALA A N 1
ATOM 559 C CA . ALA A 1 72 ? 31.013 21.809 36.507 1.00 16.89 482 ALA A CA 1
ATOM 560 C C . ALA A 1 72 ? 32.404 21.275 36.847 1.00 16.72 482 ALA A C 1
ATOM 561 O O . ALA A 1 72 ? 32.686 20.100 36.619 1.00 16.69 482 ALA A O 1
ATOM 563 N N . LYS A 1 73 ? 33.266 22.137 37.378 1.00 16.81 483 LYS A N 1
ATOM 564 C CA . LYS A 1 73 ? 34.614 21.739 37.809 1.00 17.00 483 LYS A CA 1
ATOM 565 C C . LYS A 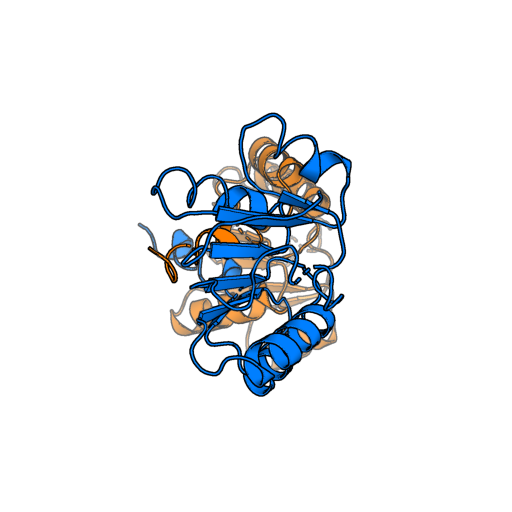1 73 ? 34.589 21.216 39.243 1.00 16.65 483 LYS A C 1
ATOM 566 O O . LYS A 1 73 ? 35.323 20.288 39.594 1.00 16.32 483 LYS A O 1
ATOM 572 N N . TRP A 1 74 ? 33.736 21.824 40.064 1.00 15.73 484 TRP A N 1
ATOM 573 C CA . TRP A 1 74 ? 33.588 21.427 41.451 1.00 15.53 484 TRP A CA 1
ATOM 574 C C . TRP A 1 74 ? 32.125 21.218 41.789 1.00 14.29 484 TRP A C 1
ATOM 575 O O . TRP A 1 74 ? 31.264 21.983 41.341 1.00 15.14 484 TRP A O 1
ATOM 586 N N . LEU A 1 75 ? 31.873 20.222 42.628 1.00 13.69 485 LEU A N 1
ATOM 587 C CA . LEU A 1 75 ? 30.589 20.072 43.312 1.00 13.37 485 LEU A CA 1
ATOM 588 C C . LEU A 1 75 ? 30.837 20.242 44.793 1.00 13.05 485 LEU A C 1
ATOM 589 O O . LEU A 1 75 ? 31.588 19.460 45.391 1.00 13.52 485 LEU A O 1
ATOM 594 N N . ILE A 1 76 ? 30.202 21.258 45.385 1.00 13.17 486 ILE A N 1
ATOM 595 C CA . ILE A 1 76 ? 30.456 21.581 46.789 1.00 13.31 486 ILE A CA 1
ATOM 596 C C . ILE A 1 76 ? 29.168 21.437 47.561 1.00 13.77 486 ILE A C 1
ATOM 597 O O . ILE A 1 76 ? 28.232 22.221 47.362 1.00 14.01 486 ILE A O 1
ATOM 602 N N . LEU A 1 77 ? 29.112 20.416 48.420 1.00 13.88 487 LEU A N 1
ATOM 603 C CA . LEU A 1 77 ? 27.894 20.189 49.215 1.00 13.78 487 LEU A CA 1
ATOM 604 C C . LEU A 1 77 ? 28.036 20.838 50.585 1.00 13.80 487 LEU A C 1
ATOM 605 O O . LEU A 1 77 ? 28.925 20.463 51.348 1.00 13.43 487 LEU A O 1
ATOM 610 N N . THR A 1 78 ? 27.128 21.758 50.913 1.00 12.89 488 THR A N 1
ATOM 611 C CA . THR A 1 78 ? 27.194 22.406 52.216 1.00 13.74 488 THR A CA 1
ATOM 612 C C . THR A 1 78 ? 25.960 22.128 53.080 1.00 12.90 488 THR A C 1
ATOM 613 O O . THR A 1 78 ? 25.717 22.820 54.070 1.00 14.47 488 THR A O 1
ATOM 617 N N . ILE A 1 79 ? 25.179 21.132 52.691 1.00 13.07 489 ILE A N 1
ATOM 618 C CA . ILE A 1 79 ? 23.989 20.724 53.443 1.00 12.11 489 ILE A CA 1
ATOM 619 C C . ILE A 1 79 ? 24.389 19.957 54.725 1.00 12.85 489 ILE A C 1
ATOM 620 O O . ILE A 1 79 ? 25.470 19.330 54.769 1.00 12.48 489 ILE A O 1
ATOM 625 N N . PRO A 1 80 ? 23.564 20.042 55.784 1.00 12.02 490 PRO A N 1
ATOM 626 C CA . PRO A 1 80 ? 24.110 19.533 57.060 1.00 12.95 490 PRO A CA 1
ATOM 627 C C . PRO A 1 80 ? 24.029 18.030 57.228 1.00 12.98 490 PRO A C 1
ATOM 628 O O . PRO A 1 80 ? 24.790 17.468 58.018 1.00 13.43 490 PRO A O 1
ATOM 632 N N . ASN A 1 81 ? 23.134 17.361 56.505 1.00 12.88 491 ASN A N 1
ATOM 633 C CA . ASN A 1 81 ? 22.974 15.930 56.742 1.00 12.75 491 ASN A CA 1
ATOM 634 C C . ASN A 1 81 ? 23.898 15.108 55.839 1.00 13.54 491 ASN A C 1
ATOM 635 O O . ASN A 1 81 ? 23.789 15.172 54.608 1.00 13.14 491 ASN A O 1
ATOM 640 N N . GLY A 1 82 ? 24.820 14.366 56.456 1.00 11.59 492 GLY A N 1
ATOM 641 C CA . GLY A 1 82 ? 25.833 13.652 55.690 1.00 12.46 492 GLY A CA 1
ATOM 642 C C . GLY A 1 82 ? 25.317 12.474 54.892 1.00 13.54 492 GLY A C 1
ATOM 643 O O . GLY A 1 82 ? 25.893 12.135 53.853 1.00 13.68 492 GLY A O 1
ATOM 644 N N . TYR A 1 83 ? 24.246 11.840 55.367 1.00 11.87 493 TYR A N 1
ATOM 645 C CA . TYR A 1 83 ? 23.631 10.763 54.598 1.00 11.33 493 TYR A CA 1
ATOM 646 C C . TYR A 1 83 ? 22.981 11.332 53.350 1.00 12.55 493 TYR A C 1
ATOM 647 O O . TYR A 1 83 ? 23.151 10.787 52.262 1.00 13.35 493 TYR A O 1
ATOM 656 N N . GLU A 1 84 ? 22.223 12.410 53.500 1.00 12.86 494 GLU A N 1
ATOM 657 C CA . GLU A 1 84 ? 21.641 13.062 52.320 1.00 14.16 494 GLU A CA 1
ATOM 658 C C . GLU A 1 84 ? 22.741 13.480 51.342 1.00 14.13 494 GLU A C 1
ATOM 659 O O . GLU A 1 84 ? 22.632 13.273 50.110 1.00 13.85 494 GLU A O 1
ATOM 665 N N . ALA A 1 85 ? 23.816 14.054 51.881 1.00 13.05 495 ALA A N 1
ATOM 666 C CA . ALA A 1 85 ? 24.928 14.513 51.033 1.00 13.95 495 ALA A CA 1
ATOM 667 C C . ALA A 1 85 ? 25.538 13.311 50.279 1.00 14.07 495 ALA A C 1
ATOM 668 O O . ALA A 1 85 ? 25.817 13.394 49.070 1.00 13.21 495 ALA A O 1
ATOM 670 N N . GLY A 1 86 ? 25.727 12.212 51.010 1.00 14.14 496 GLY A N 1
ATOM 671 C CA . GLY A 1 86 ? 26.309 10.977 50.441 1.00 15.42 496 GLY A CA 1
ATOM 672 C C . GLY A 1 86 ? 25.540 10.466 49.237 1.00 15.05 496 GLY A C 1
ATOM 673 O O . GLY A 1 86 ? 26.130 9.992 48.265 1.00 15.55 496 GLY A O 1
ATOM 674 N N . GLU A 1 87 ? 24.224 10.581 49.292 1.00 16.04 497 GLU A N 1
ATOM 675 C CA . GLU A 1 87 ? 23.387 10.112 48.188 1.00 16.75 497 GLU A CA 1
ATOM 676 C C . GLU A 1 87 ? 23.626 10.968 46.933 1.00 15.48 497 GLU A C 1
ATOM 677 O O . GLU A 1 87 ? 23.679 10.442 45.807 1.00 14.46 497 GLU A O 1
ATOM 683 N N . ILE A 1 88 ? 23.780 12.273 47.147 1.00 15.37 498 ILE A N 1
ATOM 684 C CA . ILE A 1 88 ? 24.016 13.216 46.055 1.00 15.08 498 ILE A CA 1
ATOM 685 C C . ILE A 1 88 ? 25.401 12.943 45.469 1.00 16.13 498 ILE A C 1
ATOM 686 O O . ILE A 1 88 ? 25.581 12.886 44.239 1.00 17.26 498 ILE A O 1
ATOM 691 N N . VAL A 1 89 ? 26.370 12.753 46.355 1.00 15.69 499 VAL A N 1
ATOM 692 C CA . VAL A 1 89 ? 27.745 12.443 45.950 1.00 15.78 499 VAL A CA 1
ATOM 693 C C . VAL A 1 89 ? 27.804 11.180 45.090 1.00 15.68 499 VAL A C 1
ATOM 694 O O . VAL A 1 89 ? 28.491 11.170 44.060 1.00 14.43 499 VAL A O 1
ATOM 698 N N . ALA A 1 90 ? 27.094 10.126 45.522 1.00 15.65 500 ALA A N 1
ATOM 699 C CA . ALA A 1 90 ? 27.069 8.855 44.811 1.00 17.40 500 ALA A CA 1
ATOM 700 C C . ALA A 1 90 ? 26.598 9.074 43.386 1.00 17.91 500 ALA A C 1
ATOM 701 O O . ALA A 1 90 ? 27.193 8.558 42.443 1.00 17.56 500 ALA A O 1
ATOM 703 N N . SER A 1 91 ? 25.495 9.802 43.249 1.00 17.33 501 SER A N 1
ATOM 704 C CA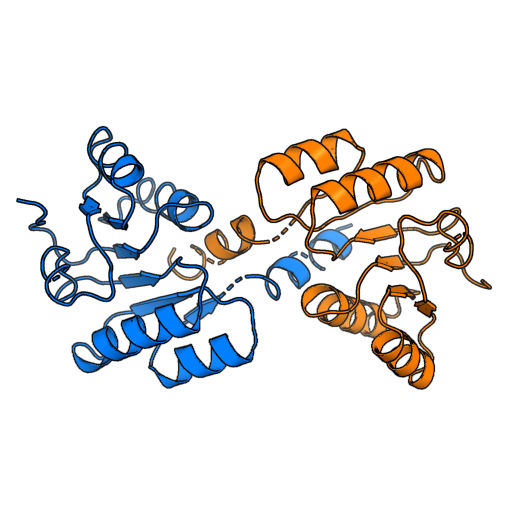 . SER A 1 91 ? 24.896 10.034 41.956 1.00 18.44 501 SER A CA 1
ATOM 705 C C . SER A 1 91 ? 25.785 10.877 41.013 1.00 18.35 501 SER A C 1
ATOM 706 O O . SER A 1 91 ? 25.908 10.574 39.810 1.00 16.50 501 SER A O 1
ATOM 709 N N . ALA A 1 92 ? 26.400 11.930 41.556 1.00 16.52 502 ALA A N 1
ATOM 710 C CA . ALA A 1 92 ? 27.270 12.793 40.774 1.00 16.92 502 ALA A CA 1
ATOM 711 C C . ALA A 1 92 ? 28.529 12.055 40.300 1.00 16.78 502 ALA A C 1
ATOM 712 O O . ALA A 1 92 ? 28.963 12.218 39.160 1.00 16.25 502 ALA A O 1
ATOM 714 N N . ARG A 1 93 ? 29.101 11.258 41.189 1.00 16.32 503 ARG A N 1
ATOM 715 C CA . ARG A 1 93 ? 30.350 10.541 40.915 1.00 16.73 503 ARG A CA 1
ATOM 716 C C . ARG A 1 93 ? 30.144 9.465 39.845 1.00 16.77 503 ARG A C 1
ATOM 717 O O . ARG A 1 93 ? 31.022 9.245 38.999 1.00 17.07 503 ARG A O 1
ATOM 725 N N . ALA A 1 94 ? 29.007 8.771 39.908 1.00 17.14 504 ALA A N 1
ATOM 726 C CA . ALA A 1 94 ? 28.686 7.711 38.921 1.00 17.99 504 ALA A CA 1
ATOM 727 C C . ALA A 1 94 ? 28.847 8.272 37.503 1.00 19.20 504 ALA A C 1
ATOM 728 O O . ALA A 1 94 ? 29.401 7.619 36.617 1.00 18.78 504 ALA A O 1
ATOM 730 N N . LYS A 1 95 ? 28.354 9.496 37.334 1.00 20.51 505 LYS A N 1
ATOM 731 C CA . LYS A 1 95 ? 28.280 10.155 36.047 1.00 22.27 505 LYS A CA 1
ATOM 732 C C . LYS A 1 95 ? 29.577 10.864 35.663 1.00 21.95 505 LYS A C 1
ATOM 733 O O . LYS A 1 95 ? 29.817 11.115 34.476 1.00 22.20 505 LYS A O 1
ATOM 739 N N . ASN A 1 96 ? 30.425 11.189 36.639 1.00 21.60 506 ASN A N 1
ATOM 740 C CA . ASN A 1 96 ? 31.690 11.881 36.331 1.00 22.13 506 ASN A CA 1
ATOM 741 C C . ASN A 1 96 ? 32.802 11.552 37.325 1.00 21.78 506 ASN A C 1
ATOM 742 O O . ASN A 1 96 ? 32.763 12.022 38.458 1.00 20.54 506 ASN A O 1
ATOM 747 N N . PRO A 1 97 ? 33.798 10.749 36.898 1.00 21.77 507 PRO A N 1
ATOM 748 C CA . PRO A 1 97 ? 34.907 10.350 37.760 1.00 21.81 507 PRO A CA 1
ATOM 749 C C . PRO A 1 97 ? 35.853 11.487 38.062 1.00 21.19 507 PRO A C 1
ATOM 750 O O . PRO A 1 97 ? 36.643 11.387 38.991 1.00 22.09 507 PRO A O 1
ATOM 754 N N . ASP A 1 98 ? 35.785 12.549 37.270 1.00 20.23 508 ASP A N 1
ATOM 755 C CA . ASP A 1 98 ? 36.772 13.601 37.360 1.00 19.67 508 ASP A CA 1
ATOM 756 C C . ASP A 1 98 ? 36.359 14.754 38.243 1.00 19.12 508 ASP A C 1
ATOM 757 O O . ASP A 1 98 ? 37.239 15.454 38.773 1.00 18.93 508 ASP A O 1
ATOM 762 N N . ILE A 1 99 ? 35.053 14.993 38.378 1.00 17.54 509 ILE A N 1
ATOM 763 C CA . ILE A 1 99 ? 34.613 16.206 39.065 1.00 17.26 509 ILE A CA 1
ATOM 764 C C . ILE A 1 99 ? 35.116 16.215 40.513 1.00 16.40 509 ILE A C 1
ATOM 765 O O . ILE A 1 99 ? 35.038 15.190 41.197 1.00 16.47 509 ILE A O 1
ATOM 770 N N . GLU A 1 100 ? 35.649 17.349 40.974 1.00 16.18 510 GLU A N 1
ATOM 771 C CA . GLU A 1 100 ? 36.100 17.437 42.355 1.00 15.77 510 GLU A CA 1
ATOM 772 C C . GLU A 1 100 ? 34.873 17.620 43.242 1.00 14.85 510 GLU A C 1
ATOM 773 O O . GLU A 1 100 ? 34.104 18.553 43.035 1.00 14.74 510 GLU A O 1
ATOM 779 N N . ILE A 1 101 ? 34.700 16.722 44.215 1.00 13.53 511 ILE A N 1
ATOM 780 C CA . ILE A 1 101 ? 33.530 16.742 45.098 1.00 13.27 511 ILE A CA 1
ATOM 781 C C . ILE A 1 101 ? 33.964 16.986 46.554 1.00 13.50 511 ILE A C 1
ATOM 782 O O . ILE A 1 101 ? 34.781 16.247 47.127 1.00 13.45 511 ILE A O 1
ATOM 787 N N . ILE A 1 102 ? 33.402 18.029 47.146 1.00 12.65 512 ILE A N 1
ATOM 788 C CA . ILE A 1 102 ? 33.697 18.365 48.550 1.00 13.49 512 ILE A CA 1
ATOM 789 C C . ILE A 1 102 ? 32.398 18.433 49.314 1.00 12.79 512 ILE A C 1
ATOM 790 O O . ILE A 1 102 ? 31.435 18.979 48.813 1.00 13.54 512 ILE A O 1
ATOM 795 N N . ALA A 1 103 ? 32.364 17.862 50.516 1.00 12.03 513 ALA A N 1
ATOM 796 C CA . ALA A 1 103 ? 31.117 17.782 51.284 1.00 12.27 513 ALA A CA 1
ATOM 797 C C . ALA A 1 103 ? 31.315 18.046 52.762 1.00 12.14 513 ALA A C 1
ATOM 798 O O . ALA A 1 103 ? 32.411 17.848 53.311 1.00 12.42 513 ALA A O 1
ATOM 800 N N . ARG A 1 104 ? 30.231 18.501 53.389 1.00 11.94 514 ARG A N 1
ATOM 801 C CA . ARG A 1 104 ? 30.170 18.747 54.823 1.00 12.03 514 ARG A CA 1
ATOM 802 C C . ARG A 1 104 ? 29.640 17.517 55.594 1.00 12.28 514 ARG A C 1
ATOM 803 O O . ARG A 1 104 ? 28.793 16.765 55.099 1.00 13.35 514 ARG A O 1
ATOM 811 N N . ALA A 1 105 ? 30.127 17.325 56.812 1.00 12.41 515 ALA A N 1
ATOM 812 C CA . ALA A 1 105 ? 29.591 16.284 57.678 1.00 10.81 515 ALA A CA 1
ATOM 813 C C . ALA A 1 105 ? 29.768 16.676 59.133 1.00 10.65 515 ALA A C 1
ATOM 814 O O . ALA A 1 105 ? 30.467 17.635 59.444 1.00 10.04 515 ALA A O 1
ATOM 816 N N . HIS A 1 106 ? 29.157 15.893 60.027 1.00 10.13 516 HIS A N 1
ATOM 817 C CA . HIS A 1 106 ? 29.228 16.184 61.461 1.00 10.33 516 HIS A CA 1
ATOM 818 C C . HIS A 1 106 ? 29.551 14.990 62.323 1.00 9.77 516 HIS A C 1
ATOM 819 O O . HIS A 1 106 ? 29.822 15.134 63.506 1.00 10.14 516 HIS A O 1
ATOM 826 N N . TYR A 1 107 ? 29.503 13.808 61.726 1.00 10.80 517 TYR A N 1
ATOM 827 C CA . TYR A 1 107 ? 29.803 12.577 62.472 1.00 10.20 517 TYR A CA 1
ATOM 828 C C . TYR A 1 107 ? 30.699 11.674 61.663 1.00 10.08 517 TYR A C 1
ATOM 829 O O . TYR A 1 107 ? 30.613 11.679 60.443 1.00 10.70 517 TYR A O 1
ATOM 838 N N . ASP A 1 108 ? 31.521 10.861 62.350 1.00 10.40 518 ASP A N 1
ATOM 839 C CA . ASP A 1 108 ? 32.486 10.000 61.680 1.00 10.18 518 ASP A CA 1
ATOM 840 C C . ASP A 1 108 ? 31.816 9.045 60.709 1.00 10.93 518 ASP A C 1
ATOM 841 O O . ASP A 1 108 ? 32.379 8.767 59.641 1.00 10.42 518 ASP A O 1
ATOM 846 N N . ASP A 1 109 ? 30.627 8.546 61.063 1.00 10.18 519 ASP A N 1
ATOM 847 C CA . ASP A 1 109 ? 29.936 7.584 60.184 1.00 10.77 519 ASP A CA 1
ATOM 848 C C . ASP A 1 109 ? 29.432 8.276 58.925 1.00 11.18 519 ASP A C 1
ATOM 849 O O . ASP A 1 109 ? 29.321 7.646 57.870 1.00 12.04 519 ASP A O 1
ATOM 854 N N . GLU A 1 110 ? 29.121 9.571 59.023 1.00 10.46 520 GLU A N 1
ATOM 855 C CA . GLU A 1 110 ? 28.805 10.335 57.803 1.00 10.57 520 GLU A CA 1
ATOM 856 C C . GLU A 1 110 ? 30.014 10.496 56.920 1.00 11.08 520 GLU A C 1
ATOM 857 O O . GLU A 1 110 ? 29.911 10.337 55.689 1.00 12.01 520 GLU A O 1
ATOM 863 N N . VAL A 1 111 ? 31.154 10.821 57.529 1.00 11.52 521 VAL A N 1
ATOM 864 C CA . VAL A 1 111 ? 32.381 10.987 56.755 1.00 11.56 521 VAL A CA 1
ATOM 865 C C . VAL A 1 111 ? 32.649 9.722 55.942 1.00 12.44 521 VAL A C 1
ATOM 866 O O . VAL A 1 111 ? 32.908 9.793 54.722 1.00 13.04 521 VAL A O 1
ATOM 870 N N . ALA A 1 112 ? 32.590 8.578 56.618 1.00 12.19 522 ALA A N 1
ATOM 871 C CA . ALA A 1 112 ? 32.813 7.286 55.972 1.00 12.65 522 ALA A CA 1
ATOM 872 C C . ALA A 1 112 ? 31.837 6.990 54.836 1.00 12.73 522 ALA A C 1
ATOM 873 O O . ALA A 1 112 ? 32.234 6.552 53.750 1.00 11.93 522 ALA A O 1
ATOM 875 N N . TYR A 1 113 ? 30.560 7.240 55.089 1.00 12.33 523 TYR A N 1
ATOM 876 C CA . TYR A 1 113 ? 29.503 7.067 54.111 1.00 13.25 523 TYR A CA 1
ATOM 877 C C . TYR A 1 113 ? 29.755 7.926 52.855 1.00 13.64 523 TYR A C 1
ATOM 878 O O . TYR A 1 113 ? 29.642 7.441 51.717 1.00 13.49 523 TYR A O 1
ATOM 887 N N . ILE A 1 114 ? 30.121 9.188 53.064 1.00 13.05 524 ILE A N 1
ATOM 888 C CA . ILE A 1 114 ? 30.367 10.108 51.948 1.00 13.28 524 ILE A CA 1
ATOM 889 C C . ILE A 1 114 ? 31.609 9.714 51.145 1.00 13.79 524 ILE A C 1
ATOM 890 O O . ILE A 1 114 ? 31.579 9.685 49.916 1.00 14.71 524 ILE A O 1
ATOM 895 N N . THR A 1 115 ? 32.684 9.410 51.857 1.00 14.15 525 THR A N 1
ATOM 896 C CA . THR A 1 115 ? 33.964 8.989 51.263 1.00 14.77 525 THR A CA 1
ATOM 897 C C . THR A 1 115 ? 33.774 7.721 50.440 1.00 14.96 525 THR A C 1
ATOM 898 O O . THR A 1 115 ? 34.276 7.634 49.314 1.00 13.92 525 THR A O 1
ATOM 902 N N . GLU A 1 116 ? 33.032 6.762 50.996 1.00 14.94 526 GLU A N 1
ATOM 903 C CA . GLU A 1 116 ? 32.728 5.490 50.291 1.00 15.77 526 GLU A CA 1
ATOM 904 C C . GLU A 1 116 ? 32.023 5.746 48.954 1.00 16.18 526 GLU A C 1
ATOM 905 O O . GLU A 1 116 ? 32.216 4.997 47.984 1.00 16.62 526 GLU A O 1
ATOM 907 N N . ARG A 1 117 ? 31.249 6.822 48.892 1.00 16.09 527 ARG A N 1
ATOM 908 C CA . ARG A 1 117 ? 30.487 7.204 47.690 1.00 16.54 527 ARG A CA 1
ATOM 909 C C . ARG A 1 117 ? 31.233 8.118 46.725 1.00 16.89 527 ARG A C 1
ATOM 910 O O . ARG A 1 117 ? 30.679 8.508 45.685 1.00 18.11 527 ARG A O 1
ATOM 918 N N . GLY A 1 118 ? 32.493 8.417 47.035 1.00 16.13 528 GLY A N 1
ATOM 919 C CA . GLY A 1 118 ? 33.393 9.006 46.049 1.00 16.70 528 GLY A CA 1
ATOM 920 C C . GLY A 1 118 ? 33.781 10.460 46.211 1.00 16.46 528 GLY A C 1
ATOM 921 O O . GLY A 1 118 ? 34.397 11.030 45.307 1.00 16.93 528 GLY A O 1
ATOM 922 N N . ALA A 1 119 ? 33.462 11.074 47.353 1.00 16.13 529 ALA A N 1
ATOM 923 C CA . ALA A 1 119 ? 33.873 12.472 47.597 1.00 15.02 529 ALA A CA 1
ATOM 924 C C . ALA A 1 119 ? 35.385 12.571 47.646 1.00 14.93 529 ALA A C 1
ATOM 925 O O . ALA A 1 119 ? 36.034 11.698 48.203 1.00 15.22 529 ALA A O 1
ATOM 927 N N . ASN A 1 120 ? 35.957 13.637 47.090 1.00 14.24 530 ASN A N 1
ATOM 928 C CA . ASN A 1 120 ? 37.392 13.844 47.220 1.00 14.23 530 ASN A CA 1
ATOM 929 C C . ASN A 1 120 ? 37.762 14.342 48.614 1.00 14.05 530 ASN A C 1
ATOM 930 O O . ASN A 1 120 ? 38.822 13.992 49.132 1.00 14.09 530 ASN A O 1
ATOM 935 N N . GLN A 1 121 ? 36.900 15.176 49.187 1.00 13.68 531 GLN A N 1
ATOM 936 C CA . GLN A 1 121 ? 37.161 15.782 50.499 1.00 14.11 531 GLN A CA 1
ATOM 937 C C . GLN A 1 121 ? 35.893 15.866 51.298 1.00 12.74 531 GLN A C 1
ATOM 938 O O . GLN A 1 121 ? 34.851 16.247 50.764 1.00 13.26 531 GLN A O 1
ATOM 944 N N . VAL A 1 122 ? 35.971 15.476 52.565 1.00 11.67 532 VAL A N 1
ATOM 945 C CA . VAL A 1 122 ? 34.853 15.666 53.490 1.00 11.73 532 VAL A CA 1
ATOM 946 C C . VAL A 1 122 ? 35.339 16.484 54.652 1.00 11.02 532 VAL A C 1
ATOM 947 O O . VAL A 1 122 ? 36.390 16.187 55.227 1.00 11.52 532 VAL A O 1
ATOM 951 N N . VAL A 1 123 ? 34.590 17.533 54.966 1.00 10.37 533 VAL A N 1
ATOM 952 C CA . VAL A 1 123 ? 34.978 18.479 56.021 1.00 9.81 533 VAL A CA 1
ATOM 953 C C . VAL A 1 123 ? 33.982 18.307 57.170 1.00 10.02 533 VAL A C 1
ATOM 954 O O . VAL A 1 123 ? 32.780 18.621 57.026 1.00 10.80 533 VAL A O 1
ATOM 966 N N . GLY A 1 125 ? 32.561 19.369 60.701 1.00 9.17 535 GLY A N 1
ATOM 967 C CA . GLY A 1 125 ? 32.574 20.628 61.465 1.00 8.39 535 GLY A CA 1
ATOM 968 C C . GLY A 1 125 ? 33.252 20.457 62.811 1.00 8.89 535 GLY A C 1
ATOM 969 O O . GLY A 1 125 ? 34.053 21.291 63.222 1.00 8.09 535 GLY A O 1
ATOM 970 N N . GLU A 1 126 ? 32.935 19.369 63.498 1.00 8.59 536 GLU A N 1
ATOM 971 C CA . GLU A 1 126 ? 33.391 19.229 64.888 1.00 8.11 536 GLU A CA 1
ATOM 972 C C . GLU A 1 126 ? 34.896 18.986 64.941 1.00 8.92 536 GLU A C 1
ATOM 973 O O . GLU A 1 126 ? 35.559 19.426 65.882 1.00 9.31 536 GLU A O 1
ATOM 979 N N A ARG A 1 127 ? 35.453 18.352 63.910 0.50 9.12 537 ARG A N 1
ATOM 980 N N B ARG A 1 127 ? 35.435 18.336 63.906 0.50 9.23 537 ARG A N 1
ATOM 981 C CA A ARG A 1 127 ? 36.899 18.205 63.832 0.50 8.95 537 ARG A CA 1
ATOM 982 C CA B ARG A 1 127 ? 36.877 18.172 63.770 0.50 9.21 537 ARG A CA 1
ATOM 983 C C A ARG A 1 127 ? 37.581 19.549 63.600 0.50 9.43 537 ARG A C 1
ATOM 984 C C B ARG A 1 127 ? 37.559 19.531 63.600 0.50 9.55 537 ARG A C 1
ATOM 985 O O A ARG A 1 127 ? 38.641 19.824 64.176 0.50 9.43 537 ARG A O 1
ATOM 986 O O B ARG A 1 127 ? 38.597 19.798 64.218 0.50 9.59 537 ARG A O 1
ATOM 1001 N N . GLU A 1 128 ? 36.970 20.385 62.762 1.00 9.26 538 GLU A N 1
ATOM 1002 C CA . GLU A 1 128 ? 37.518 21.712 62.507 1.00 8.62 538 GLU A CA 1
ATOM 1003 C C . GLU A 1 128 ? 37.376 22.595 63.738 1.00 9.25 538 GLU A C 1
ATOM 1004 O O . GLU A 1 128 ? 38.251 23.420 63.986 1.00 8.79 538 GLU A O 1
ATOM 1010 N N . ILE A 1 129 ? 36.292 22.435 64.509 1.00 8.00 539 ILE A N 1
ATOM 1011 C CA . ILE A 1 129 ? 36.201 23.184 65.789 1.00 8.16 539 ILE A CA 1
ATOM 1012 C C . ILE A 1 129 ? 37.361 22.861 66.719 1.00 7.39 539 ILE A C 1
ATOM 1013 O O . ILE A 1 129 ? 38.040 23.759 67.246 1.00 8.19 539 ILE A O 1
ATOM 1018 N N . ALA A 1 130 ? 37.633 21.572 66.897 1.00 7.96 540 ALA A N 1
ATOM 1019 C CA . ALA A 1 130 ? 38.709 21.132 67.806 1.00 8.95 540 ALA A CA 1
ATOM 1020 C C . ALA A 1 130 ? 40.058 21.633 67.299 1.00 9.98 540 ALA A C 1
ATOM 1021 O O . ALA A 1 130 ? 40.884 22.167 68.070 1.00 10.11 540 ALA A O 1
ATOM 1023 N N . ARG A 1 131 ? 40.261 21.524 65.986 1.00 9.52 541 ARG A N 1
ATOM 1024 C CA . ARG A 1 131 ? 41.551 21.902 65.416 1.00 10.15 541 ARG A CA 1
ATOM 1025 C C . ARG A 1 131 ? 41.767 23.399 65.629 1.00 10.46 541 ARG A C 1
ATOM 1026 O O . ARG A 1 131 ? 42.852 23.830 66.022 1.00 9.73 541 ARG A O 1
ATOM 1034 N N . THR A 1 132 ? 40.721 24.189 65.379 1.00 9.87 542 THR A N 1
ATOM 1035 C CA . THR A 1 132 ? 40.857 25.652 65.468 1.00 10.07 542 THR A CA 1
ATOM 1036 C C . THR A 1 132 ? 41.054 26.059 66.926 1.00 10.35 542 THR A C 1
ATOM 1037 O O . THR A 1 132 ? 41.829 26.986 67.219 1.00 10.58 542 THR A O 1
ATOM 1049 N N A LEU A 1 134 ? 42.510 24.285 69.272 0.50 9.95 544 LEU A N 1
ATOM 1050 N N B LEU A 1 134 ? 42.501 24.289 69.259 0.50 10.47 544 LEU A N 1
ATOM 1051 C CA A LEU A 1 134 ? 43.877 23.940 69.622 0.50 10.25 544 LEU A CA 1
ATOM 1052 C CA B LEU A 1 134 ? 43.865 23.919 69.579 0.50 11.23 544 LEU A CA 1
ATOM 1053 C C A LEU A 1 134 ? 44.838 25.000 69.077 0.50 10.75 544 LEU A C 1
ATOM 1054 C C B LEU A 1 134 ? 44.835 24.982 69.066 0.50 11.32 544 LEU A C 1
ATOM 1055 O O A LEU A 1 134 ? 45.774 25.423 69.781 0.50 11.05 544 LEU A O 1
ATOM 1056 O O B LEU A 1 134 ? 45.765 25.394 69.785 0.50 11.63 544 LEU A O 1
ATOM 1065 N N . GLU A 1 135 ? 44.590 25.461 67.849 1.00 11.11 545 GLU A N 1
ATOM 1066 C CA . GLU A 1 135 ? 45.419 26.510 67.287 1.00 12.37 545 GLU A CA 1
ATOM 1067 C C . GLU A 1 135 ? 45.394 27.757 68.148 1.00 12.53 545 GLU A C 1
ATOM 1068 O O . GLU A 1 135 ? 46.444 28.382 68.359 1.00 12.19 545 GLU A O 1
ATOM 1074 N N . LEU A 1 136 ? 44.209 28.130 68.627 1.00 12.19 546 LEU A N 1
ATOM 1075 C CA . LEU A 1 136 ? 44.099 29.276 69.548 1.00 12.84 546 LEU A CA 1
ATOM 1076 C C . LEU A 1 136 ? 44.859 29.035 70.852 1.00 12.79 546 LEU A C 1
ATOM 1077 O O . LEU A 1 136 ? 45.559 29.931 71.330 1.00 12.12 546 LEU A O 1
ATOM 1082 N N . LEU A 1 137 ? 44.702 27.840 71.425 1.00 11.63 547 LEU A N 1
ATOM 1083 C CA . LEU A 1 137 ? 45.345 27.501 72.696 1.00 12.41 547 LEU A CA 1
ATOM 1084 C C . LEU A 1 137 ? 46.866 27.470 72.559 1.00 13.46 547 LEU A C 1
ATOM 1085 O O . LEU A 1 137 ? 47.568 27.805 73.507 1.00 13.33 547 LEU A O 1
ATOM 1090 N N . GLU A 1 138 ? 47.360 27.109 71.371 1.00 13.11 548 GLU A N 1
ATOM 1091 C CA . GLU A 1 138 ? 48.818 27.021 71.124 1.00 15.00 548 GLU A CA 1
ATOM 1092 C C . GLU A 1 138 ? 49.484 28.333 70.720 1.00 14.76 548 GLU A C 1
ATOM 1093 O O . GLU A 1 138 ? 50.718 28.416 70.614 1.00 15.35 548 GLU A O 1
ATOM 1099 N N . THR A 1 139 ? 48.672 29.364 70.537 1.00 14.84 549 THR A N 1
ATOM 1100 C CA . THR A 1 139 ? 49.159 30.693 70.182 1.00 14.66 549 THR A CA 1
ATOM 1101 C C . THR A 1 139 ? 49.636 31.421 71.427 1.00 14.94 549 THR A C 1
ATOM 1102 O O . THR A 1 139 ? 48.919 31.480 72.427 1.00 13.24 549 THR A O 1
ATOM 1106 N N . PRO A 1 140 ? 50.846 31.986 71.372 1.00 15.82 550 PRO A N 1
ATOM 1107 C CA . PRO A 1 140 ? 51.349 32.729 72.536 1.00 17.03 550 PRO A CA 1
ATOM 1108 C C . PRO A 1 140 ? 50.506 33.950 72.906 1.00 19.22 550 PRO A C 1
ATOM 1109 O O . PRO A 1 140 ? 50.564 34.389 74.071 1.00 20.61 550 PRO A O 1
ATOM 1114 N N . VAL B 1 4 ? 40.169 18.442 92.559 1.00 45.68 414 VAL B N 1
ATOM 1115 C CA . VAL B 1 4 ? 40.144 19.463 93.653 1.00 45.79 414 VAL B CA 1
ATOM 1116 C C . VAL B 1 4 ? 41.521 19.640 94.317 1.00 45.83 414 VAL B C 1
ATOM 1117 O O . VAL B 1 4 ? 41.629 20.154 95.448 1.00 46.39 414 VAL B O 1
ATOM 1119 N N . ASP B 1 5 ? 42.573 19.224 93.609 1.00 44.76 415 ASP B N 1
ATOM 1120 C CA . ASP B 1 5 ? 43.941 19.392 94.085 1.00 43.35 415 ASP B CA 1
ATOM 1121 C C . ASP B 1 5 ? 44.760 20.247 93.109 1.00 42.15 415 ASP B C 1
ATOM 1122 O O . ASP B 1 5 ? 45.983 20.318 93.212 1.00 42.45 415 ASP B O 1
ATOM 1124 N N . ILE B 1 6 ? 44.079 20.914 92.179 1.00 39.68 416 ILE B N 1
ATOM 1125 C CA . ILE B 1 6 ? 44.747 21.426 90.982 1.00 37.30 416 ILE B CA 1
ATOM 1126 C C . ILE B 1 6 ? 44.391 22.874 90.662 1.00 35.55 416 ILE B C 1
ATOM 1127 O O . ILE B 1 6 ? 43.230 23.265 90.779 1.00 35.27 416 ILE B O 1
ATOM 1132 N N . CYS B 1 7 ? 45.397 23.660 90.272 1.00 33.05 417 CYS B N 1
ATOM 1133 C CA . CYS B 1 7 ? 45.185 25.019 89.761 1.00 31.13 417 CYS B CA 1
ATOM 1134 C C . CYS B 1 7 ? 45.938 25.265 88.458 1.00 29.52 417 CYS B C 1
ATOM 1135 O O . CYS B 1 7 ? 46.665 24.391 87.996 1.00 29.70 417 CYS B O 1
ATOM 1138 N N . ASN B 1 8 ? 45.727 26.442 87.856 1.00 27.71 418 ASN B N 1
ATOM 1139 C CA . ASN B 1 8 ? 46.318 26.823 86.553 1.00 25.24 418 ASN B CA 1
ATOM 1140 C C . ASN B 1 8 ? 46.078 25.843 85.419 1.00 23.66 418 ASN B C 1
ATOM 1141 O O . ASN B 1 8 ? 46.856 25.761 84.470 1.00 23.02 418 ASN B O 1
ATOM 1146 N N . HIS B 1 9 ? 44.977 25.099 85.511 1.00 21.19 419 HIS B N 1
ATOM 1147 C CA . HIS B 1 9 ? 44.683 24.043 84.562 1.00 19.73 419 HIS B CA 1
ATOM 1148 C C . HIS B 1 9 ? 43.740 24.511 83.450 1.00 18.46 419 HIS B C 1
ATOM 1149 O O . HIS B 1 9 ? 43.088 25.569 83.570 1.00 18.01 419 HIS B O 1
ATOM 1156 N N . ALA B 1 10 ? 43.659 23.694 82.397 1.00 17.81 420 ALA B N 1
ATOM 1157 C CA . ALA B 1 10 ? 42.611 23.800 81.405 1.00 16.50 420 ALA B CA 1
ATOM 1158 C C . ALA B 1 10 ? 41.375 23.095 81.974 1.00 16.55 420 ALA B C 1
ATOM 1159 O O . ALA B 1 10 ? 41.444 21.950 82.409 1.00 16.85 420 ALA B O 1
ATOM 1161 N N . LEU B 1 11 ? 40.271 23.826 82.016 1.00 15.18 421 LEU B N 1
ATOM 1162 C CA . LEU B 1 11 ? 39.007 23.336 82.512 1.00 14.38 421 LEU B CA 1
ATOM 1163 C C . LEU B 1 11 ? 38.150 23.199 81.268 1.00 13.63 421 LEU B C 1
ATOM 1164 O O . LEU B 1 11 ? 37.723 24.181 80.667 1.00 13.34 421 LEU B O 1
ATOM 1169 N N . LEU B 1 12 ? 37.941 21.954 80.870 1.00 14.26 422 LEU B N 1
ATOM 1170 C CA . LEU B 1 12 ? 37.291 21.595 79.623 1.00 13.41 422 LEU B CA 1
ATOM 1171 C C . LEU B 1 12 ? 35.902 21.099 79.901 1.00 14.14 422 LEU B C 1
ATOM 1172 O O . LEU B 1 12 ? 35.712 20.117 80.623 1.00 13.34 422 LEU B O 1
ATOM 1177 N N . VAL B 1 13 ? 34.912 21.776 79.321 1.00 13.64 423 VAL B N 1
ATOM 1178 C CA . VAL B 1 13 ? 33.527 21.357 79.503 1.00 13.92 423 VAL B CA 1
ATOM 1179 C C . VAL B 1 13 ? 33.104 20.633 78.237 1.00 14.50 423 VAL B C 1
ATOM 1180 O O . VAL B 1 13 ? 33.120 21.217 77.142 1.00 14.76 423 VAL B O 1
ATOM 1184 N N . GLY B 1 14 ? 32.741 19.359 78.403 1.00 13.90 424 GLY B N 1
ATOM 1185 C CA . GLY B 1 14 ? 32.282 18.507 77.318 1.00 12.85 424 GLY B CA 1
ATOM 1186 C C . GLY B 1 14 ? 33.407 17.635 76.817 1.00 14.01 424 GLY B C 1
ATOM 1187 O O . GLY B 1 14 ? 34.552 18.106 76.690 1.00 14.19 424 GLY B O 1
ATOM 1188 N N . TYR B 1 15 ? 33.110 16.366 76.549 1.00 12.88 425 TYR B N 1
ATOM 1189 C CA . TYR B 1 15 ? 34.157 15.470 76.049 1.00 12.87 425 TYR B CA 1
ATOM 1190 C C . TYR B 1 15 ? 33.512 14.560 75.003 1.00 13.21 425 TYR B C 1
ATOM 1191 O O . TYR B 1 15 ? 33.643 13.308 75.052 1.00 11.81 425 TYR B O 1
ATOM 1200 N N . GLY B 1 16 ? 32.797 15.197 74.081 1.00 12.93 426 GLY B N 1
ATOM 1201 C CA . GLY B 1 16 ? 32.206 14.474 72.920 1.00 12.97 426 GLY B CA 1
ATOM 1202 C C . GLY B 1 16 ? 33.099 14.608 71.709 1.00 13.07 426 GLY B C 1
ATOM 1203 O O . GLY B 1 16 ? 34.347 14.527 71.811 1.00 13.75 426 GLY B O 1
ATOM 1204 N N . ARG B 1 17 ? 32.488 14.799 70.546 1.00 11.45 427 ARG B N 1
ATOM 1205 C CA . ARG B 1 17 ? 33.247 14.909 69.282 1.00 11.26 427 ARG B CA 1
ATOM 1206 C C . ARG B 1 17 ? 34.323 15.991 69.395 1.00 11.46 427 ARG B C 1
ATOM 1207 O O . ARG B 1 17 ? 35.469 15.801 68.940 1.00 12.47 427 ARG B O 1
ATOM 1215 N N . VAL B 1 18 ? 33.962 17.131 69.963 1.00 11.97 428 VAL B N 1
ATOM 1216 C CA . VAL B 1 18 ? 34.909 18.264 70.008 1.00 12.83 428 VAL B CA 1
ATOM 1217 C C . VAL B 1 18 ? 35.833 18.131 71.199 1.00 13.44 428 VAL B C 1
ATOM 1218 O O . VAL B 1 18 ? 37.060 18.213 71.046 1.00 13.19 428 VAL B O 1
ATOM 1222 N N . GLY B 1 19 ? 35.251 17.941 72.385 1.00 13.67 429 GLY B N 1
ATOM 1223 C CA . GLY B 1 19 ? 36.048 17.969 73.614 1.00 14.15 429 GLY B CA 1
ATOM 1224 C C . GLY B 1 19 ? 37.046 16.825 73.674 1.00 14.61 429 GLY B C 1
ATOM 1225 O O . GLY B 1 19 ? 38.174 16.991 74.144 1.00 14.18 429 GLY B O 1
ATOM 1226 N N . SER B 1 20 ? 36.654 15.664 73.160 1.00 14.35 430 SER B N 1
ATOM 1227 C CA . SER B 1 20 ? 37.554 14.523 73.203 1.00 15.15 430 SER B CA 1
ATOM 1228 C C . SER B 1 20 ? 38.783 14.761 72.302 1.00 15.79 430 SER B C 1
ATOM 1229 O O . SER B 1 20 ? 39.902 14.401 72.662 1.00 16.11 430 SER B O 1
ATOM 1232 N N . LEU B 1 21 ? 38.571 15.371 71.138 1.00 15.50 431 LEU B N 1
ATOM 1233 C CA . LEU B 1 21 ? 39.688 15.645 70.240 1.00 16.69 431 LEU B CA 1
ATOM 1234 C C . LEU B 1 21 ? 40.632 16.642 70.882 1.00 17.13 431 LEU B C 1
ATOM 1235 O O . LEU B 1 21 ? 41.861 16.481 70.843 1.00 17.83 431 LEU B O 1
ATOM 1240 N N . LEU B 1 22 ? 40.062 17.677 71.488 1.00 16.76 432 LEU B N 1
ATOM 1241 C CA . LEU B 1 22 ? 40.864 18.680 72.152 1.00 17.40 432 LEU B CA 1
ATOM 1242 C C . LEU B 1 22 ? 41.579 18.116 73.386 1.00 16.42 432 LEU B C 1
ATOM 1243 O O . LEU B 1 22 ? 42.781 18.341 73.584 1.00 16.15 432 LEU B O 1
ATOM 1248 N N . GLY B 1 23 ? 40.857 17.368 74.210 1.00 14.99 433 GLY B N 1
ATOM 1249 C CA . GLY B 1 23 ? 41.433 16.852 75.442 1.00 16.06 433 GLY B CA 1
ATOM 1250 C C . GLY B 1 23 ? 42.611 15.939 75.182 1.00 16.04 433 GLY B C 1
ATOM 1251 O O . GLY B 1 23 ? 43.622 15.988 75.902 1.00 15.68 433 GLY B O 1
ATOM 1252 N N . GLU B 1 24 ? 42.503 15.104 74.139 1.00 16.10 434 GLU B N 1
ATOM 1253 C CA . GLU B 1 24 ? 43.598 14.167 73.845 1.00 16.24 434 GLU B CA 1
ATOM 1254 C C . GLU B 1 24 ? 44.884 14.913 73.479 1.00 16.38 434 GLU B C 1
ATOM 1255 O O . GLU B 1 24 ? 45.968 14.518 73.890 1.00 16.06 434 GLU B O 1
ATOM 1261 N N . LYS B 1 25 ? 44.754 16.016 72.746 1.00 16.42 435 LYS B N 1
ATOM 1262 C CA . LYS B 1 25 ? 45.899 16.848 72.395 1.00 16.55 435 LYS B CA 1
ATOM 1263 C C . LYS B 1 25 ? 46.470 17.578 73.603 1.00 16.32 435 LYS B C 1
ATOM 1264 O O . LYS B 1 25 ? 47.695 17.630 73.793 1.00 15.83 435 LYS B O 1
ATOM 1270 N N . LEU B 1 26 ? 45.587 18.112 74.450 1.00 16.01 436 LEU B N 1
ATOM 1271 C CA . LEU B 1 26 ? 46.016 18.742 75.705 1.00 16.87 436 LEU B CA 1
ATOM 1272 C C . LEU B 1 26 ? 46.757 17.750 76.597 1.00 17.18 436 LEU B C 1
ATOM 1273 O O . LEU B 1 26 ? 47.833 18.070 77.093 1.00 17.66 436 LEU B O 1
ATOM 1278 N N . LEU B 1 27 ? 46.212 16.542 76.769 1.00 16.56 437 LEU B N 1
ATOM 1279 C CA . LEU B 1 27 ? 46.906 15.535 77.585 1.00 16.49 437 LEU B CA 1
ATOM 1280 C C . LEU B 1 27 ? 48.296 15.207 77.017 1.00 17.26 437 LEU B C 1
ATOM 1281 O O . LEU B 1 27 ? 49.278 15.113 77.775 1.00 16.74 437 LEU B O 1
ATOM 1286 N N . ALA B 1 28 ? 48.382 15.103 75.685 1.00 17.51 438 ALA B N 1
ATOM 1287 C CA . ALA B 1 28 ? 49.640 14.791 74.991 1.00 18.70 438 ALA B CA 1
ATOM 1288 C C . ALA B 1 28 ? 50.685 15.884 75.157 1.00 19.24 438 ALA B C 1
ATOM 1289 O O . ALA B 1 28 ? 51.898 15.623 75.101 1.00 20.52 438 ALA B O 1
ATOM 1291 N N . SER B 1 29 ? 50.211 17.102 75.366 1.00 19.04 439 SER B N 1
ATOM 1292 C CA . SER B 1 29 ? 51.029 18.291 75.532 1.00 20.45 439 SER B CA 1
ATOM 1293 C C . SER B 1 29 ? 51.355 18.566 76.996 1.00 20.19 439 SER B C 1
ATOM 1294 O O . SER B 1 29 ? 51.909 19.632 77.318 1.00 20.19 439 SER B O 1
ATOM 1297 N N . ASP B 1 30 ? 50.982 17.628 77.874 1.00 19.22 440 ASP B N 1
ATOM 1298 C CA . ASP B 1 30 ? 51.163 17.765 79.333 1.00 19.08 440 ASP B CA 1
ATOM 1299 C C . ASP B 1 30 ? 50.534 19.056 79.913 1.00 18.34 440 ASP B C 1
ATOM 1300 O O . ASP B 1 30 ? 51.108 19.683 80.806 1.00 19.10 440 ASP B O 1
ATOM 1305 N N . ILE B 1 31 ? 49.369 19.454 79.399 1.00 17.20 441 ILE B N 1
ATOM 1306 C CA . ILE B 1 31 ? 48.632 20.597 79.946 1.00 17.18 441 ILE B CA 1
ATOM 1307 C C . ILE B 1 31 ? 47.756 20.040 81.056 1.00 16.28 441 ILE B C 1
ATOM 1308 O O . ILE B 1 31 ? 47.014 19.086 80.806 1.00 16.87 441 ILE B O 1
ATOM 1313 N N . PRO B 1 32 ? 47.851 20.593 82.286 1.00 15.44 442 PRO B N 1
ATOM 1314 C CA . PRO B 1 32 ? 47.016 20.031 83.343 1.00 15.79 442 PRO B CA 1
ATOM 1315 C C . PRO B 1 32 ? 45.538 20.199 82.965 1.00 15.81 442 PRO B C 1
ATOM 1316 O O . PRO B 1 32 ? 45.166 21.260 82.473 1.00 16.75 442 PRO B O 1
ATOM 1320 N N . LEU B 1 33 ? 44.741 19.147 83.144 1.00 15.69 443 LEU B N 1
ATOM 1321 C CA . LEU B 1 33 ? 43.361 19.116 82.615 1.00 15.17 443 LEU B CA 1
ATOM 1322 C C . LEU B 1 33 ? 42.328 18.666 83.650 1.00 14.00 443 LEU B C 1
ATOM 1323 O O . LEU B 1 33 ? 42.557 17.725 84.402 1.00 13.80 443 LEU B O 1
ATOM 1328 N N . VAL B 1 34 ? 41.189 19.363 83.698 1.00 14.19 444 VAL B N 1
ATOM 1329 C CA . VAL B 1 34 ? 40.003 18.862 84.402 1.00 14.29 444 VAL B CA 1
ATOM 1330 C C . VAL B 1 34 ? 38.833 18.942 83.425 1.00 14.35 444 VAL B C 1
ATOM 1331 O O . VAL B 1 34 ? 38.660 19.960 82.730 1.00 15.09 444 VAL B O 1
ATOM 1335 N N . VAL B 1 35 ? 38.071 17.855 83.356 1.00 13.35 445 VAL B N 1
ATOM 1336 C CA . VAL B 1 35 ? 36.915 17.775 82.486 1.00 14.17 445 VAL B CA 1
ATOM 1337 C C . VAL B 1 35 ? 35.615 17.769 83.292 1.00 14.17 445 VAL B C 1
ATOM 1338 O O . VAL B 1 35 ? 35.488 17.022 84.258 1.00 14.71 445 VAL B O 1
ATOM 1342 N N . ILE B 1 36 ? 34.674 18.637 82.915 1.00 13.62 446 ILE B N 1
ATOM 1343 C CA . ILE B 1 36 ? 33.294 18.539 83.394 1.00 13.70 446 ILE B CA 1
ATOM 1344 C C . ILE B 1 36 ? 32.436 17.911 82.284 1.00 13.55 446 ILE B C 1
ATOM 1345 O O . ILE B 1 36 ? 32.503 18.347 81.130 1.00 13.64 446 ILE B O 1
ATOM 1350 N N . GLU B 1 37 ? 31.653 16.892 82.647 1.00 13.48 447 GLU B N 1
ATOM 1351 C CA . GLU B 1 37 ? 30.741 16.228 81.722 1.00 13.82 447 GLU B CA 1
ATOM 1352 C C . GLU B 1 37 ? 29.468 15.864 82.421 1.00 13.49 447 GLU B C 1
ATOM 1353 O O . GLU B 1 37 ? 29.492 15.434 83.565 1.00 13.65 447 GLU B O 1
ATOM 1359 N N . THR B 1 38 ? 28.340 16.019 81.733 1.00 13.31 448 THR B N 1
ATOM 1360 C CA . THR B 1 38 ? 27.082 15.462 82.243 1.00 12.89 448 THR B CA 1
ATOM 1361 C C . THR B 1 38 ? 26.985 13.950 82.046 1.00 12.81 448 THR B C 1
ATOM 1362 O O . THR B 1 38 ? 26.131 13.276 82.650 1.00 11.84 448 THR B O 1
ATOM 1366 N N . SER B 1 39 ? 27.841 13.396 81.198 1.00 12.79 449 SER B N 1
ATOM 1367 C CA . SER B 1 39 ? 27.779 11.949 80.938 1.00 12.96 449 SER B CA 1
ATOM 1368 C C . SER B 1 39 ? 28.578 11.170 81.979 1.00 13.73 449 SER B C 1
ATOM 1369 O O . SER B 1 39 ? 29.808 11.270 82.043 1.00 12.99 449 SER B O 1
ATOM 1372 N N . ARG B 1 40 ? 27.853 10.377 82.771 1.00 13.20 450 ARG B N 1
ATOM 1373 C CA . ARG B 1 40 ? 28.468 9.487 83.747 1.00 13.88 450 ARG B CA 1
ATOM 1374 C C . ARG B 1 40 ? 29.437 8.537 83.038 1.00 12.59 450 ARG B C 1
ATOM 1375 O O . ARG B 1 40 ? 30.535 8.233 83.540 1.00 12.13 450 ARG B O 1
ATOM 1383 N N . THR B 1 41 ? 29.022 8.064 81.861 1.00 12.25 451 THR B N 1
ATOM 1384 C CA . THR B 1 41 ? 29.818 7.100 81.109 1.00 12.10 451 THR B CA 1
ATOM 1385 C C . THR B 1 41 ? 31.171 7.717 80.743 1.00 12.21 451 THR B C 1
ATOM 1386 O O . THR B 1 41 ? 32.234 7.066 80.885 1.00 11.64 451 THR B O 1
ATOM 1390 N N . ARG B 1 42 ? 31.139 8.952 80.262 1.00 12.50 452 ARG B N 1
ATOM 1391 C CA . ARG B 1 42 ? 32.350 9.657 79.835 1.00 13.46 452 ARG B CA 1
ATOM 1392 C C . ARG B 1 42 ? 33.262 9.989 81.020 1.00 13.86 452 ARG B C 1
ATOM 1393 O O . ARG B 1 42 ? 34.492 9.801 80.954 1.00 12.91 452 ARG B O 1
ATOM 1401 N N . VAL B 1 43 ? 32.656 10.423 82.124 1.00 13.61 453 VAL B N 1
ATOM 1402 C CA . VAL B 1 43 ? 33.400 10.655 83.360 1.00 13.28 453 VAL B CA 1
ATOM 1403 C C . VAL B 1 43 ? 34.121 9.389 83.836 1.00 14.27 453 VAL B C 1
ATOM 1404 O O . VAL B 1 43 ? 35.296 9.446 84.176 1.00 13.67 453 VAL B O 1
ATOM 1408 N N . ASP B 1 44 ? 33.415 8.254 83.856 1.00 13.50 454 ASP B N 1
ATOM 1409 C CA . ASP B 1 44 ? 34.036 7.008 84.294 1.00 14.42 454 ASP B CA 1
ATOM 1410 C C . ASP B 1 44 ? 35.226 6.639 83.382 1.00 14.65 454 ASP B C 1
ATOM 1411 O O . ASP B 1 44 ? 36.274 6.173 83.886 1.00 14.48 454 ASP B O 1
ATOM 1416 N N . GLU B 1 45 ? 35.083 6.844 82.070 1.00 14.04 455 GLU B N 1
ATOM 1417 C CA . GLU B 1 45 ? 36.133 6.447 81.113 1.00 13.78 455 GLU B CA 1
ATOM 1418 C C . GLU B 1 45 ? 37.370 7.305 81.377 1.00 13.40 455 GLU B C 1
ATOM 1419 O O . GLU B 1 45 ? 38.510 6.820 81.338 1.00 13.15 455 GLU B O 1
ATOM 1425 N N . LEU B 1 46 ? 37.131 8.585 81.601 1.00 12.07 456 LEU B N 1
ATOM 1426 C CA . LEU B 1 46 ? 38.236 9.500 81.864 1.00 12.96 456 LEU B CA 1
ATOM 1427 C C . LEU B 1 46 ? 38.953 9.133 83.139 1.00 13.49 456 LEU B C 1
ATOM 1428 O O . LEU B 1 46 ? 40.201 9.083 83.166 1.00 12.08 456 LEU B O 1
ATOM 1433 N N . ARG B 1 47 ? 38.185 8.846 84.193 1.00 13.05 457 ARG B N 1
ATOM 1434 C CA . ARG B 1 47 ? 38.819 8.532 85.493 1.00 13.67 457 ARG B CA 1
ATOM 1435 C C . ARG B 1 47 ? 39.604 7.225 85.427 1.00 13.59 457 ARG B C 1
ATOM 1436 O O . ARG B 1 47 ? 40.642 7.095 86.059 1.00 14.14 457 ARG B O 1
ATOM 1444 N N . GLU B 1 48 ? 39.135 6.287 84.611 1.00 14.51 458 GLU B N 1
ATOM 1445 C CA . GLU B 1 48 ? 39.852 5.001 84.413 1.00 15.19 458 GLU B CA 1
ATOM 1446 C C . GLU B 1 48 ? 41.239 5.244 83.836 1.00 13.88 458 GLU B C 1
ATOM 1447 O O . GLU B 1 48 ? 42.158 4.423 84.042 1.00 13.33 458 GLU B O 1
ATOM 1453 N N . ARG B 1 49 ? 41.382 6.354 83.115 1.00 13.50 459 ARG B N 1
ATOM 1454 C CA . ARG B 1 49 ? 42.674 6.735 82.493 1.00 14.24 459 ARG B CA 1
ATOM 1455 C C . ARG B 1 49 ? 43.474 7.736 83.338 1.00 14.67 459 ARG B C 1
ATOM 1456 O O . ARG B 1 49 ? 44.513 8.262 82.885 1.00 15.42 459 ARG B O 1
ATOM 1464 N N . GLY B 1 50 ? 43.002 7.982 84.566 1.00 13.96 460 GLY B N 1
ATOM 1465 C CA . GLY B 1 50 ? 43.659 8.925 85.493 1.00 14.70 460 GLY B CA 1
ATOM 1466 C C . GLY B 1 50 ? 43.469 10.404 85.128 1.00 15.07 460 GLY B C 1
ATOM 1467 O O . GLY B 1 50 ? 44.270 11.261 85.541 1.00 14.43 460 GLY B O 1
ATOM 1468 N N . VAL B 1 51 ? 42.417 10.717 84.376 1.00 14.77 461 VAL B N 1
ATOM 1469 C CA . VAL B 1 51 ? 42.114 12.099 84.012 1.00 15.21 461 VAL B CA 1
ATOM 1470 C C . VAL B 1 51 ? 41.116 12.604 85.025 1.00 15.22 461 VAL B C 1
ATOM 1471 O O . VAL B 1 51 ? 40.148 11.897 85.358 1.00 15.17 461 VAL B O 1
ATOM 1475 N N . ARG B 1 52 ? 41.351 13.824 85.523 1.00 15.02 462 ARG B N 1
ATOM 1476 C CA . ARG B 1 52 ? 40.457 14.420 86.511 1.00 15.04 462 ARG B CA 1
ATOM 1477 C C . ARG B 1 52 ? 39.155 14.819 85.827 1.00 15.19 462 ARG B C 1
ATOM 1478 O O . ARG B 1 52 ? 39.163 15.542 84.817 1.00 15.23 462 ARG B O 1
ATOM 1486 N N . ALA B 1 53 ? 38.031 14.360 86.373 1.00 15.16 463 ALA B N 1
ATOM 1487 C CA . ALA B 1 53 ? 36.751 14.648 85.740 1.00 14.64 463 ALA B CA 1
ATOM 1488 C C . ALA B 1 53 ? 35.685 14.817 86.790 1.00 15.32 463 ALA B C 1
ATOM 1489 O O . ALA B 1 53 ? 35.702 14.128 87.795 1.00 16.36 463 ALA B O 1
ATOM 1491 N N . VAL B 1 54 ? 34.764 15.754 86.548 1.00 14.62 464 VAL B N 1
ATOM 1492 C CA . VAL B 1 54 ? 33.705 16.069 87.505 1.00 14.68 464 VAL B CA 1
ATOM 1493 C C . VAL B 1 54 ? 32.377 15.802 86.797 1.00 14.45 464 VAL B C 1
ATOM 1494 O O . VAL B 1 54 ? 32.169 16.260 85.692 1.00 14.17 464 VAL B O 1
ATOM 1498 N N . LEU B 1 55 ? 31.519 15.020 87.422 1.00 14.01 465 LEU B N 1
ATOM 1499 C CA . LEU B 1 55 ? 30.222 14.695 86.829 1.00 14.51 465 LEU B CA 1
ATOM 1500 C C . LEU B 1 55 ? 29.205 15.767 87.211 1.00 14.42 465 LEU B C 1
ATOM 1501 O O . LEU B 1 55 ? 28.907 15.995 88.401 1.00 14.26 465 LEU B O 1
ATOM 1506 N N . GLY B 1 56 ? 28.672 16.442 86.207 1.00 14.62 466 GLY B N 1
ATOM 1507 C CA . GLY B 1 56 ? 27.629 17.421 86.480 1.00 15.17 466 GLY B CA 1
ATOM 1508 C C . GLY B 1 56 ? 27.497 18.404 85.359 1.00 14.80 466 GLY B C 1
ATOM 1509 O O . GLY B 1 56 ? 28.214 18.324 84.359 1.00 14.33 466 GLY B O 1
ATOM 1510 N N . ASN B 1 57 ? 26.571 19.338 85.532 1.00 14.57 467 ASN B N 1
ATOM 1511 C CA . ASN B 1 57 ? 26.357 20.361 84.525 1.00 14.96 467 ASN B CA 1
ATOM 1512 C C . ASN B 1 57 ? 27.251 21.558 84.844 1.00 15.27 467 ASN B C 1
ATOM 1513 O O . ASN B 1 57 ? 27.305 21.992 85.990 1.00 15.76 467 ASN B O 1
ATOM 1518 N N . ALA B 1 58 ? 27.966 22.078 83.847 1.00 15.84 468 ALA B N 1
ATOM 1519 C CA . ALA B 1 58 ? 28.936 23.163 84.085 1.00 16.16 468 ALA B CA 1
ATOM 1520 C C . ALA B 1 58 ? 28.235 24.434 84.531 1.00 16.72 468 ALA B C 1
ATOM 1521 O O . ALA B 1 58 ? 28.864 25.320 85.078 1.00 17.72 468 ALA B O 1
ATOM 1523 N N . ALA B 1 59 ? 26.931 24.528 84.305 1.00 16.82 469 ALA B N 1
ATOM 1524 C CA . ALA B 1 59 ? 26.215 25.706 84.792 1.00 17.72 469 ALA B CA 1
ATOM 1525 C C . ALA B 1 59 ? 25.999 25.686 86.304 1.00 18.19 469 ALA B C 1
ATOM 1526 O O . ALA B 1 59 ? 25.706 26.725 86.893 1.00 18.71 469 ALA B O 1
ATOM 1528 N N . ASN B 1 60 ? 26.161 24.524 86.926 1.00 17.71 470 ASN B N 1
ATOM 1529 C CA . ASN B 1 60 ? 25.936 24.375 88.380 1.00 18.11 470 ASN B CA 1
ATOM 1530 C C . ASN B 1 60 ? 27.159 24.894 89.136 1.00 18.14 470 ASN B C 1
ATOM 1531 O O . ASN B 1 60 ? 28.269 24.457 88.899 1.00 17.48 470 ASN B O 1
ATOM 1536 N N . GLU B 1 61 ? 26.944 25.845 90.036 1.00 19.50 471 GLU B N 1
ATOM 1537 C CA . GLU B 1 61 ? 28.034 26.456 90.808 1.00 20.77 471 GLU B CA 1
ATOM 1538 C C . GLU B 1 61 ? 28.889 25.489 91.601 1.00 21.21 471 GLU B C 1
ATOM 1539 O O . GLU B 1 61 ? 30.100 25.660 91.652 1.00 22.78 471 GLU B O 1
ATOM 1545 N N . GLU B 1 62 ? 28.260 24.513 92.253 1.00 21.08 472 GLU B N 1
ATOM 1546 C CA . GLU B 1 62 ? 28.977 23.526 93.055 1.00 21.42 472 GLU B CA 1
ATOM 1547 C C . GLU B 1 62 ? 29.878 22.711 92.141 1.00 20.94 472 GLU B C 1
ATOM 1548 O O . GLU B 1 62 ? 31.013 22.364 92.512 1.00 20.26 472 GLU B O 1
ATOM 1554 N N . ILE B 1 63 ? 29.370 22.405 90.942 1.00 19.51 473 ILE B N 1
ATOM 1555 C CA . ILE B 1 63 ? 30.157 21.664 89.944 1.00 19.05 473 ILE B CA 1
ATOM 1556 C C . ILE B 1 63 ? 31.386 22.456 89.502 1.00 18.91 473 ILE B C 1
ATOM 1557 O O . ILE B 1 63 ? 32.459 21.900 89.437 1.00 18.30 473 ILE B O 1
ATOM 1578 N N . GLN B 1 65 ? 32.906 24.680 91.241 1.00 20.25 475 GLN B N 1
ATOM 1579 C CA . GLN B 1 65 ? 33.737 24.688 92.439 1.00 21.05 475 GLN B CA 1
ATOM 1580 C C . GLN B 1 65 ? 34.552 23.388 92.578 1.00 20.10 475 GLN B C 1
ATOM 1581 O O . GLN B 1 65 ? 35.747 23.436 92.859 1.00 19.57 475 GLN B O 1
ATOM 1587 N N . LEU B 1 66 ? 33.914 22.248 92.324 1.00 19.77 476 LEU B N 1
ATOM 1588 C CA . LEU B 1 66 ? 34.591 20.959 92.355 1.00 19.18 476 LEU B CA 1
ATOM 1589 C C . LEU B 1 66 ? 35.693 20.883 91.307 1.00 18.22 476 LEU B C 1
ATOM 1590 O O . LEU B 1 66 ? 36.712 20.175 91.506 1.00 19.48 476 LEU B O 1
ATOM 1595 N N . ALA B 1 67 ? 35.511 21.618 90.214 1.00 17.63 477 ALA B N 1
ATOM 1596 C CA . ALA B 1 67 ? 36.475 21.663 89.106 1.00 16.78 477 ALA B CA 1
ATOM 1597 C C . ALA B 1 67 ? 37.529 22.773 89.202 1.00 16.64 477 ALA B C 1
ATOM 1598 O O . ALA B 1 67 ? 38.359 22.909 88.295 1.00 16.50 477 ALA B O 1
ATOM 1600 N N . HIS B 1 68 ? 37.480 23.548 90.287 1.00 17.28 478 HIS B N 1
ATOM 1601 C CA . HIS B 1 68 ? 38.468 24.603 90.560 1.00 18.41 478 HIS B CA 1
ATOM 1602 C C . HIS B 1 68 ? 38.476 25.715 89.517 1.00 18.89 478 HIS B C 1
ATOM 1603 O O . HIS B 1 68 ? 39.528 26.242 89.135 1.00 18.09 478 HIS B O 1
ATOM 1610 N N . LEU B 1 69 ? 37.274 26.078 89.067 1.00 19.46 479 LEU B N 1
ATOM 1611 C CA . LEU B 1 69 ? 37.125 27.176 88.106 1.00 20.73 479 LEU B CA 1
ATOM 1612 C C . LEU B 1 69 ? 37.875 28.390 88.603 1.00 21.25 479 LEU B C 1
ATOM 1613 O O . LEU B 1 69 ? 38.552 29.085 87.839 1.00 20.59 479 LEU B O 1
ATOM 1618 N N . GLU B 1 70 ? 37.739 28.645 89.901 1.00 21.89 480 GLU B N 1
ATOM 1619 C CA . GLU B 1 70 ? 38.224 29.886 90.443 1.00 23.05 480 GLU B CA 1
ATOM 1620 C C . GLU B 1 70 ? 39.722 30.061 90.315 1.00 22.62 480 GLU B C 1
ATOM 1621 O O . GLU B 1 70 ? 40.196 31.182 90.276 1.00 23.39 480 GLU B O 1
ATOM 1627 N N . CYS B 1 71 ? 40.458 28.964 90.177 1.00 22.50 481 CYS B N 1
ATOM 1628 C CA . CYS B 1 71 ? 41.886 29.064 89.928 1.00 22.14 481 CYS B CA 1
ATOM 1629 C C . CYS B 1 71 ? 42.356 28.451 88.609 1.00 21.31 481 CYS B C 1
ATOM 1630 O O . CYS B 1 71 ? 43.562 28.294 88.410 1.00 21.40 481 CYS B O 1
ATOM 1633 N N . ALA B 1 72 ? 41.426 28.105 87.704 1.00 19.41 482 ALA B N 1
ATOM 1634 C CA . ALA B 1 72 ? 41.814 27.563 86.411 1.00 19.29 482 ALA B CA 1
ATOM 1635 C C . ALA B 1 72 ? 42.441 28.634 85.512 1.00 18.85 482 ALA B C 1
ATOM 1636 O O . ALA B 1 72 ? 42.143 29.828 85.654 1.00 18.70 482 ALA B O 1
ATOM 1638 N N . LYS B 1 73 ? 43.274 28.203 84.573 1.00 18.41 483 LYS B N 1
ATOM 1639 C CA . LYS B 1 73 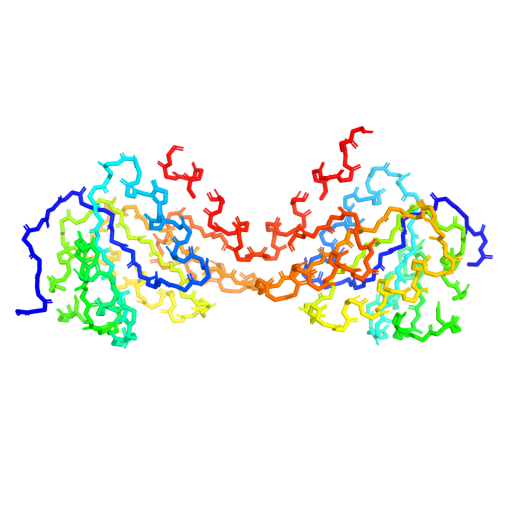? 43.861 29.113 83.597 1.00 18.90 483 LYS B CA 1
ATOM 1640 C C . LYS B 1 73 ? 42.988 29.354 82.378 1.00 18.09 483 LYS B C 1
ATOM 1641 O O . LYS B 1 73 ? 42.844 30.502 81.934 1.00 18.40 483 LYS B O 1
ATOM 1647 N N . TRP B 1 74 ? 42.441 28.271 81.807 1.00 16.64 484 TRP B N 1
ATOM 1648 C CA . TRP B 1 74 ? 41.538 28.412 80.662 1.00 15.87 484 TRP B CA 1
ATOM 1649 C C . TRP B 1 74 ? 40.219 27.745 81.008 1.00 14.20 484 TRP B C 1
ATOM 1650 O O . TRP B 1 74 ? 40.176 26.764 81.729 1.00 12.93 484 TRP B O 1
ATOM 1661 N N . LEU B 1 75 ? 39.155 28.285 80.454 1.00 11.80 485 LEU B N 1
ATOM 1662 C CA . LEU B 1 75 ? 37.887 27.596 80.450 1.00 11.92 485 LEU B CA 1
ATOM 1663 C C . LEU B 1 75 ? 37.582 27.363 78.995 1.00 11.01 485 LEU B C 1
ATOM 1664 O O . LEU B 1 75 ? 37.548 28.316 78.214 1.00 11.33 485 LEU B O 1
ATOM 1669 N N . ILE B 1 76 ? 37.328 26.113 78.642 1.00 12.15 486 ILE B N 1
ATOM 1670 C CA . ILE B 1 76 ? 37.095 25.747 77.238 1.00 12.49 486 ILE B CA 1
ATOM 1671 C C . ILE B 1 76 ? 35.730 25.088 77.155 1.00 12.76 486 ILE B C 1
ATOM 1672 O O . ILE B 1 76 ? 35.548 24.002 77.693 1.00 13.38 486 ILE B O 1
ATOM 1677 N N . LEU B 1 77 ? 34.767 25.775 76.529 1.00 12.85 487 LEU B N 1
ATOM 1678 C CA . LEU B 1 77 ? 33.427 25.209 76.383 1.00 13.39 487 LEU B CA 1
ATOM 1679 C C . LEU B 1 77 ? 33.297 24.555 75.027 1.00 13.14 487 LEU B C 1
ATOM 1680 O O . LEU B 1 77 ? 33.518 25.214 73.982 1.00 12.98 487 LEU B O 1
ATOM 1685 N N . THR B 1 78 ? 32.935 23.264 75.027 1.00 12.62 488 THR B N 1
ATOM 1686 C CA . THR B 1 78 ? 32.806 22.528 73.768 1.00 12.98 488 THR B CA 1
ATOM 1687 C C . THR B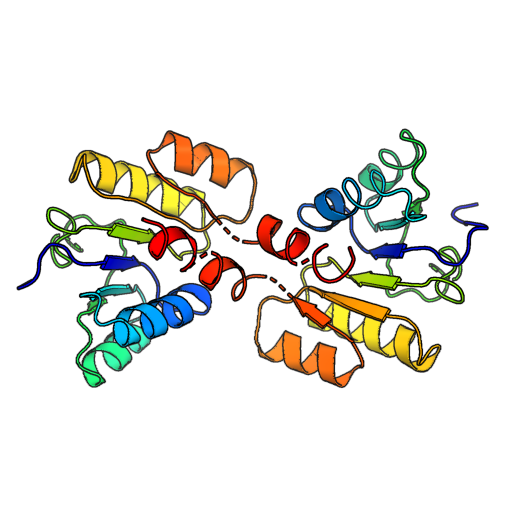 1 78 ? 31.413 21.972 73.627 1.00 13.22 488 THR B C 1
ATOM 1688 O O . THR B 1 78 ? 31.213 20.996 72.927 1.00 13.88 488 THR B O 1
ATOM 1692 N N . ILE B 1 79 ? 30.457 22.615 74.282 1.00 13.51 489 ILE B N 1
ATOM 1693 C CA . ILE B 1 79 ? 29.067 22.189 74.167 1.00 13.40 489 ILE B CA 1
ATOM 1694 C C . ILE B 1 79 ? 28.418 22.889 72.975 1.00 12.83 489 ILE B C 1
ATOM 1695 O O . ILE B 1 79 ? 28.804 24.021 72.616 1.00 14.37 489 ILE B O 1
ATOM 1700 N N . PRO B 1 80 ? 27.475 22.213 72.326 1.00 11.84 490 PRO B N 1
ATOM 1701 C CA . PRO B 1 80 ? 26.916 22.806 71.088 1.00 12.01 490 PRO B CA 1
ATOM 1702 C C . PRO B 1 80 ? 25.931 23.974 71.290 1.00 11.61 490 PRO B C 1
ATOM 1703 O O . PRO B 1 80 ? 25.738 24.781 70.371 1.00 11.99 490 PRO B O 1
ATOM 1707 N N . ASN B 1 81 ? 25.264 24.046 72.446 1.00 11.31 491 ASN B N 1
ATOM 1708 C CA . ASN B 1 81 ? 24.222 25.060 72.628 1.00 11.61 491 ASN B CA 1
ATOM 1709 C C . ASN B 1 81 ? 24.855 26.376 73.010 1.00 12.56 491 ASN B C 1
ATOM 1710 O O . ASN B 1 81 ? 25.268 26.556 74.155 1.00 13.03 491 ASN B O 1
ATOM 1715 N N . GLY B 1 82 ? 24.958 27.294 72.046 1.00 12.44 492 GLY B N 1
ATOM 1716 C CA . GLY B 1 82 ? 25.697 28.533 72.241 1.00 11.99 492 GLY B CA 1
ATOM 1717 C C . GLY B 1 82 ? 25.100 29.413 73.320 1.00 12.48 492 GLY B C 1
ATOM 1718 O O . GLY B 1 82 ? 25.833 30.062 74.074 1.00 12.38 492 GLY B O 1
ATOM 1719 N N . TYR B 1 83 ? 23.761 29.467 73.379 1.00 12.03 493 TYR B N 1
ATOM 1720 C CA . TYR B 1 83 ? 23.141 30.337 74.401 1.00 12.42 493 TYR B CA 1
ATOM 1721 C C . TYR B 1 83 ? 23.344 29.771 75.813 1.00 12.85 493 TYR B C 1
ATOM 1722 O O . TYR B 1 83 ? 23.586 30.522 76.785 1.00 13.13 493 TYR B O 1
ATOM 1731 N N . GLU B 1 84 ? 23.340 28.452 75.913 1.00 12.90 494 GLU B N 1
ATOM 1732 C CA . GLU B 1 84 ? 23.663 27.784 77.184 1.00 12.13 494 GLU B CA 1
ATOM 1733 C C . GLU B 1 84 ? 25.111 28.088 77.563 1.00 12.91 494 GLU B C 1
ATOM 1734 O O . GLU B 1 84 ? 25.415 28.453 78.713 1.00 13.37 494 GLU B O 1
ATOM 1740 N N . ALA B 1 85 ? 25.997 28.020 76.572 1.00 12.15 495 ALA B N 1
ATOM 1741 C CA . ALA B 1 85 ? 27.429 28.338 76.793 1.00 12.25 495 ALA B CA 1
ATOM 1742 C C . ALA B 1 85 ? 27.592 29.778 77.249 1.00 12.67 495 ALA B C 1
ATOM 1743 O O . ALA B 1 85 ? 28.390 30.049 78.124 1.00 12.71 495 ALA B O 1
ATOM 1745 N N . GLY B 1 86 ? 26.840 30.708 76.663 1.00 12.13 496 GLY B N 1
ATOM 1746 C CA . GLY B 1 86 ? 26.970 32.123 77.068 1.00 13.68 496 GLY B CA 1
ATOM 1747 C C . GLY B 1 86 ? 26.684 32.365 78.555 1.00 13.34 496 GLY B C 1
ATOM 1748 O O . GLY B 1 86 ? 27.363 33.188 79.193 1.00 12.55 496 GLY B O 1
ATOM 1749 N N . GLU B 1 87 ? 25.704 31.648 79.117 1.00 12.83 497 GLU B N 1
ATOM 1750 C CA . GLU B 1 87 ? 25.378 31.778 80.555 1.00 13.36 497 GLU B CA 1
ATOM 1751 C C . GLU B 1 87 ? 26.492 31.242 81.426 1.00 12.91 497 GLU B C 1
ATOM 1752 O O . GLU B 1 87 ? 26.821 31.804 82.484 1.00 13.46 497 GLU B O 1
ATOM 1758 N N . ILE B 1 88 ? 27.069 30.129 80.992 1.00 12.69 498 ILE B N 1
ATOM 1759 C CA . ILE B 1 88 ? 28.208 29.537 81.700 1.00 13.14 498 ILE B CA 1
ATOM 1760 C C . ILE B 1 88 ? 29.401 30.496 81.673 1.00 13.68 498 ILE B C 1
ATOM 1761 O O . ILE B 1 88 ? 30.073 30.694 82.692 1.00 14.11 498 ILE B O 1
ATOM 1766 N N . VAL B 1 89 ? 29.660 31.065 80.493 1.00 12.37 499 VAL B N 1
ATOM 1767 C CA . VAL B 1 89 ? 30.693 32.067 80.317 1.00 12.64 499 VAL B CA 1
ATOM 1768 C C . VAL B 1 89 ? 30.488 33.245 81.285 1.00 12.91 499 VAL B C 1
ATOM 1769 O O . VAL B 1 89 ? 31.403 33.655 81.975 1.00 14.12 499 VAL B O 1
ATOM 1773 N N . ALA B 1 90 ? 29.282 33.801 81.326 1.00 13.07 500 ALA B N 1
ATOM 1774 C CA . ALA B 1 90 ? 28.979 34.903 82.226 1.00 13.44 500 ALA B CA 1
ATOM 1775 C C . ALA B 1 90 ? 29.241 34.546 83.714 1.00 14.03 500 ALA B C 1
ATOM 1776 O O . ALA B 1 90 ? 29.862 35.339 84.453 1.00 13.64 500 ALA B O 1
ATOM 1778 N N . SER B 1 91 ? 28.774 33.366 84.123 1.00 14.18 501 SER B N 1
ATOM 1779 C CA . SER B 1 91 ? 28.937 32.921 85.512 1.00 15.81 501 SER B CA 1
ATOM 1780 C C . SER B 1 91 ? 30.425 32.771 85.801 1.00 15.53 501 SER B C 1
ATOM 1781 O O . SER B 1 91 ? 30.913 33.229 86.857 1.00 15.44 501 SER B O 1
ATOM 1784 N N . ALA B 1 92 ? 31.149 32.156 84.866 1.00 14.79 502 ALA B N 1
ATOM 1785 C CA . ALA B 1 92 ? 32.593 31.935 85.082 1.00 14.46 502 ALA B CA 1
ATOM 1786 C C . ALA B 1 92 ? 33.364 33.235 85.131 1.00 15.26 502 ALA B C 1
ATOM 1787 O O . ALA B 1 92 ? 34.287 33.391 85.950 1.00 15.84 502 ALA B O 1
ATOM 1789 N N . ARG B 1 93 ? 33.022 34.156 84.227 1.00 14.60 503 ARG B N 1
ATOM 1790 C CA . ARG B 1 93 ? 33.736 35.426 84.125 1.00 15.83 503 ARG B CA 1
ATOM 1791 C C . ARG B 1 93 ? 33.554 36.230 85.411 1.00 15.72 503 ARG B C 1
ATOM 1792 O O . ARG B 1 93 ? 34.491 36.877 85.895 1.00 14.77 503 ARG B O 1
ATOM 1800 N N . ALA B 1 94 ? 32.357 36.185 85.983 1.00 16.19 504 ALA B N 1
ATOM 1801 C CA . ALA B 1 94 ? 32.146 36.819 87.289 1.00 17.31 504 ALA B CA 1
ATOM 1802 C C . ALA B 1 94 ? 32.994 36.226 88.414 1.00 17.92 504 ALA B C 1
ATOM 1803 O O . ALA B 1 94 ? 33.483 36.956 89.295 1.00 17.80 504 ALA B O 1
ATOM 1805 N N . LYS B 1 95 ? 33.198 34.914 88.388 1.00 18.17 505 LYS B N 1
ATOM 1806 C CA . LYS B 1 95 ? 33.952 34.213 89.443 1.00 19.17 505 LYS B CA 1
ATOM 1807 C C . LYS B 1 95 ? 35.485 34.262 89.263 1.00 19.84 505 LYS B C 1
ATOM 1808 O O . LYS B 1 95 ? 36.254 34.178 90.235 1.00 20.78 505 LYS B O 1
ATOM 1814 N N . ASN B 1 96 ? 35.925 34.381 88.020 1.00 18.92 506 ASN B N 1
ATOM 1815 C CA . ASN B 1 96 ? 37.341 34.351 87.700 1.00 19.26 506 ASN B CA 1
ATOM 1816 C C . ASN B 1 96 ? 37.590 35.402 86.619 1.00 18.79 506 ASN B C 1
ATOM 1817 O O . ASN B 1 96 ? 37.563 35.100 85.429 1.00 19.29 506 ASN B O 1
ATOM 1822 N N . PRO B 1 97 ? 37.795 36.669 87.026 1.00 19.28 507 PRO B N 1
ATOM 1823 C CA . PRO B 1 97 ? 37.916 37.776 86.065 1.00 18.81 507 PRO B CA 1
ATOM 1824 C C . PRO B 1 97 ? 39.033 37.649 85.030 1.00 18.98 507 PRO B C 1
ATOM 1825 O O . PRO B 1 97 ? 38.945 38.283 83.991 1.00 19.90 507 PRO B O 1
ATOM 1829 N N A ASP B 1 98 ? 40.049 36.844 85.312 0.50 18.61 508 ASP B N 1
ATOM 1830 N N B ASP B 1 98 ? 40.069 36.856 85.308 0.50 18.72 508 ASP B N 1
ATOM 1831 C CA A ASP B 1 98 ? 41.223 36.783 84.451 0.50 18.42 508 ASP B CA 1
ATOM 1832 C CA B ASP B 1 98 ? 41.238 36.777 84.412 0.50 18.63 508 ASP B CA 1
ATOM 1833 C C A ASP B 1 98 ? 41.227 35.592 83.483 0.50 18.04 508 ASP B C 1
ATOM 1834 C C B ASP B 1 98 ? 41.402 35.431 83.679 0.50 18.27 508 ASP B C 1
ATOM 1835 O O A ASP B 1 98 ? 41.967 35.601 82.502 0.50 17.99 508 ASP B O 1
ATOM 1836 O O B ASP B 1 98 ? 42.427 35.152 83.055 0.50 18.40 508 ASP B O 1
ATOM 1845 N N . ILE B 1 99 ? 40.383 34.594 83.740 1.00 17.54 509 ILE B N 1
ATOM 1846 C CA . ILE B 1 99 ? 40.443 33.306 83.027 1.00 16.95 509 ILE B CA 1
ATOM 1847 C C . ILE B 1 99 ? 40.299 33.540 81.497 1.00 15.97 509 ILE B C 1
ATOM 1848 O O . ILE B 1 99 ? 39.529 34.413 81.089 1.00 16.13 509 ILE B O 1
ATOM 1853 N N . GLU B 1 100 ? 41.061 32.816 80.672 1.00 15.67 510 GLU B N 1
ATOM 1854 C CA . GLU B 1 100 ? 40.890 32.868 79.217 1.00 14.80 510 GLU B CA 1
ATOM 1855 C C . GLU B 1 100 ? 39.755 31.908 78.857 1.00 14.04 510 GLU B C 1
ATOM 1856 O O . GLU B 1 100 ? 39.803 30.714 79.172 1.00 15.05 510 GLU B O 1
ATOM 1862 N N . ILE B 1 101 ? 38.744 32.427 78.196 1.00 12.57 511 ILE B N 1
ATOM 1863 C CA . ILE B 1 101 ? 37.559 31.630 77.895 1.00 12.35 511 ILE B CA 1
ATOM 1864 C C . ILE B 1 101 ? 37.409 31.468 76.375 1.00 12.25 511 ILE B C 1
ATOM 1865 O O . ILE B 1 101 ? 37.402 32.460 75.640 1.00 11.66 511 ILE B O 1
ATOM 1870 N N A ILE B 1 102 ? 37.288 30.217 75.937 0.50 11.46 512 ILE B N 1
ATOM 1871 N N B ILE B 1 102 ? 37.278 30.223 75.916 0.50 11.95 512 ILE B N 1
ATOM 1872 C CA A ILE B 1 102 ? 37.073 29.875 74.539 0.50 11.06 512 ILE B CA 1
ATOM 1873 C CA B ILE B 1 102 ? 37.089 29.924 74.495 0.50 12.06 512 ILE B CA 1
ATOM 1874 C C A ILE B 1 102 ? 35.785 29.054 74.516 0.50 11.58 512 ILE B C 1
ATOM 1875 C C B ILE B 1 102 ? 35.915 28.941 74.376 0.50 12.15 512 ILE B C 1
ATOM 1876 O O A ILE B 1 102 ? 35.510 28.292 75.451 0.50 11.72 512 ILE B O 1
ATOM 1877 O O B ILE B 1 102 ? 35.859 27.947 75.104 0.50 12.61 512 ILE B O 1
ATOM 1886 N N . ALA B 1 103 ? 34.979 29.242 73.480 1.00 12.04 513 ALA B N 1
ATOM 1887 C CA . ALA B 1 103 ? 33.716 28.500 73.389 1.00 11.63 513 ALA B CA 1
ATOM 1888 C C . ALA B 1 103 ? 33.360 28.173 71.954 1.00 11.77 513 ALA B C 1
ATOM 1889 O O . ALA B 1 103 ? 33.767 28.872 71.015 1.00 10.68 513 ALA B O 1
ATOM 1891 N N . ARG B 1 104 ? 32.562 27.111 71.823 1.00 10.97 514 ARG B N 1
ATOM 1892 C CA . ARG B 1 104 ? 31.977 26.649 70.577 1.00 11.53 514 ARG B CA 1
ATOM 1893 C C . ARG B 1 104 ? 30.642 27.356 70.305 1.00 11.49 514 ARG B C 1
ATOM 1894 O O . ARG B 1 104 ? 29.903 27.709 71.232 1.00 11.56 514 ARG B O 1
ATOM 1902 N N . ALA B 1 105 ? 30.332 27.518 69.018 1.00 10.82 515 ALA B N 1
ATOM 1903 C CA . ALA B 1 105 ? 29.070 28.107 68.571 1.00 10.75 515 ALA B CA 1
ATOM 1904 C C . ALA B 1 105 ? 28.742 27.555 67.202 1.00 10.29 515 ALA B C 1
ATOM 1905 O O . ALA B 1 105 ? 29.604 26.984 66.538 1.00 10.12 515 ALA B O 1
ATOM 1907 N N . HIS B 1 106 ? 27.481 27.732 66.783 1.00 10.24 516 HIS B N 1
ATOM 1908 C CA . HIS B 1 106 ? 27.035 27.227 65.501 1.00 9.50 516 HIS B CA 1
ATOM 1909 C C . HIS B 1 106 ? 26.224 28.273 64.715 1.00 9.56 516 HIS B C 1
ATOM 1910 O O . HIS B 1 106 ? 25.847 28.021 63.577 1.00 10.37 516 HIS B O 1
ATOM 1917 N N . TYR B 1 107 ? 25.953 29.414 65.342 1.00 9.26 517 TYR B N 1
ATOM 1918 C CA . TYR B 1 107 ? 25.094 30.433 64.741 1.00 9.18 517 TYR B CA 1
ATOM 1919 C C . TYR B 1 107 ? 25.649 31.802 65.063 1.00 10.03 517 TYR B C 1
ATOM 1920 O O . TYR B 1 107 ? 26.299 31.971 66.112 1.00 11.14 517 TYR B O 1
ATOM 1929 N N . ASP B 1 108 ? 25.398 32.784 64.196 1.00 9.52 518 ASP B N 1
ATOM 1930 C CA . ASP B 1 108 ? 25.981 34.103 64.419 1.00 11.00 518 ASP B CA 1
ATOM 1931 C C . ASP B 1 108 ? 25.426 34.797 65.671 1.00 11.34 518 ASP B C 1
ATOM 1932 O O . ASP B 1 108 ? 26.130 35.600 66.282 1.00 11.86 518 ASP B O 1
ATOM 1937 N N . ASP B 1 109 ? 24.187 34.480 66.067 1.00 11.68 519 ASP B N 1
ATOM 1938 C CA . ASP B 1 109 ? 23.647 35.066 67.292 1.00 11.98 519 ASP B CA 1
ATOM 1939 C C . ASP B 1 109 ? 24.408 34.634 68.542 1.00 11.75 519 ASP B C 1
ATOM 1940 O O . ASP B 1 109 ? 24.723 35.471 69.402 1.00 11.27 519 ASP B O 1
ATOM 1945 N N . GLU B 1 110 ? 24.742 33.352 68.593 1.00 10.75 520 GLU B N 1
ATOM 1946 C CA . GLU B 1 110 ? 25.609 32.781 69.628 1.00 11.29 520 GLU B CA 1
ATOM 1947 C C . GLU B 1 110 ? 27.003 33.395 69.671 1.00 11.00 520 GLU B C 1
ATOM 1948 O O . GLU B 1 110 ? 27.499 33.661 70.747 1.00 10.01 520 GLU B O 1
ATOM 1954 N N . VAL B 1 111 ? 27.627 33.613 68.512 1.00 11.35 521 VAL B N 1
ATOM 1955 C CA . VAL B 1 111 ? 28.988 34.204 68.507 1.00 11.49 521 VAL B CA 1
ATOM 1956 C C . VAL B 1 111 ? 28.957 35.571 69.186 1.00 11.52 521 VAL B C 1
ATOM 1957 O O . VAL B 1 111 ? 29.736 35.841 70.115 1.00 13.44 521 VAL B O 1
ATOM 1961 N N . ALA B 1 112 ? 28.047 36.431 68.731 1.00 11.43 522 ALA B N 1
ATOM 1962 C CA . ALA B 1 112 ? 27.884 37.762 69.345 1.00 11.08 522 ALA B CA 1
ATOM 1963 C C . ALA B 1 112 ? 27.568 37.685 70.844 1.00 11.08 522 ALA B C 1
ATOM 1964 O O . ALA B 1 112 ? 28.137 38.449 71.662 1.00 11.08 522 ALA B O 1
ATOM 1966 N N . TYR B 1 113 ? 26.644 36.797 71.204 1.00 10.71 523 TYR B N 1
ATOM 1967 C CA . TYR B 1 113 ? 26.182 36.677 72.590 1.00 11.20 523 TYR B CA 1
ATOM 1968 C C . TYR B 1 113 ? 27.259 36.173 73.502 1.00 11.15 523 TYR B C 1
ATOM 1969 O O . TYR B 1 113 ? 27.479 36.750 74.569 1.00 11.13 523 TYR B O 1
ATOM 1978 N N . ILE B 1 114 ? 27.930 35.097 73.093 1.00 11.39 524 ILE B N 1
ATOM 1979 C CA . ILE B 1 114 ? 28.972 34.515 73.924 1.00 11.03 524 ILE B CA 1
ATOM 1980 C C . ILE B 1 114 ? 30.099 35.536 74.143 1.00 11.75 524 ILE B C 1
ATOM 1981 O O . ILE B 1 114 ? 30.604 35.692 75.273 1.00 11.68 524 ILE B O 1
ATOM 1986 N N . THR B 1 115 ? 30.435 36.273 73.087 1.00 11.30 525 THR B N 1
ATOM 1987 C CA . THR B 1 115 ? 31.427 37.359 73.207 1.00 12.94 525 THR B CA 1
ATOM 1988 C C . THR B 1 115 ? 30.950 38.431 74.201 1.00 13.00 525 THR B C 1
ATOM 1989 O O . THR B 1 115 ? 31.703 38.840 75.106 1.00 12.94 525 THR B O 1
ATOM 1993 N N . GLU B 1 116 ? 29.690 38.840 74.063 1.00 12.27 526 GLU B N 1
ATOM 1994 C CA . GLU B 1 116 ? 29.134 39.872 74.934 1.00 13.63 526 GLU B CA 1
ATOM 1995 C C . GLU B 1 116 ? 29.114 39.404 76.395 1.00 13.51 526 GLU B C 1
ATOM 1996 O O . GLU B 1 116 ? 29.308 40.218 77.307 1.00 13.92 526 GLU B O 1
ATOM 2002 N N . ARG B 1 117 ? 28.920 38.107 76.602 1.00 12.69 527 ARG B N 1
ATOM 2003 C CA . ARG B 1 117 ? 28.874 37.549 77.966 1.00 13.06 527 ARG B CA 1
ATOM 2004 C C . ARG B 1 117 ? 30.281 37.362 78.557 1.00 13.51 527 ARG B C 1
ATOM 2005 O O . ARG B 1 117 ? 30.414 37.016 79.730 1.00 13.46 527 ARG B O 1
ATOM 2013 N N . GLY B 1 118 ? 31.308 37.544 77.728 1.00 12.52 528 GLY B N 1
ATOM 2014 C CA . GLY B 1 118 ? 32.684 37.716 78.260 1.00 13.80 528 GLY B CA 1
ATOM 2015 C C . GLY B 1 118 ? 33.724 36.747 77.724 1.00 13.41 528 GLY B C 1
ATOM 2016 O O . GLY B 1 118 ? 34.855 36.699 78.245 1.00 13.79 528 GLY B O 1
ATOM 2017 N N . ALA B 1 119 ? 33.393 35.977 76.679 1.00 13.26 529 ALA B N 1
ATOM 2018 C CA . ALA B 1 119 ? 34.389 35.044 76.134 1.00 12.24 529 ALA B CA 1
ATOM 2019 C C . ALA B 1 119 ? 35.503 35.775 75.399 1.00 12.99 529 ALA B C 1
ATOM 2020 O O . ALA B 1 119 ? 35.271 36.759 74.705 1.00 13.02 529 ALA B O 1
ATOM 2022 N N . ASN B 1 120 ? 36.713 35.264 75.537 1.00 11.43 530 ASN B N 1
ATOM 2023 C CA . ASN B 1 120 ? 37.818 35.796 74.769 1.00 12.27 530 ASN B CA 1
ATOM 2024 C C . ASN B 1 120 ? 37.788 35.368 73.321 1.00 12.01 530 ASN B C 1
ATOM 2025 O O . ASN B 1 120 ? 38.169 36.163 72.442 1.00 12.54 530 ASN B O 1
ATOM 2030 N N . GLN B 1 121 ? 37.356 34.129 73.064 1.00 12.46 531 GLN B N 1
ATOM 2031 C CA . GLN B 1 121 ? 37.359 33.575 71.708 1.00 11.82 531 GLN B CA 1
ATOM 2032 C C . GLN B 1 121 ? 36.154 32.680 71.510 1.00 11.87 531 GLN B C 1
ATOM 2033 O O . GLN B 1 121 ? 35.773 31.937 72.404 1.00 12.89 531 GLN B O 1
ATOM 2039 N N . VAL B 1 122 ? 35.573 32.744 70.321 1.00 11.59 532 VAL B N 1
ATOM 2040 C CA . VAL B 1 122 ? 34.486 31.859 69.960 1.00 11.18 532 VAL B CA 1
ATOM 2041 C C . VAL B 1 122 ? 34.834 31.210 68.631 1.00 11.33 532 VAL B C 1
ATOM 2042 O O . VAL B 1 122 ? 35.300 31.875 67.692 1.00 12.97 532 VAL B O 1
ATOM 2046 N N . VAL B 1 123 ? 34.615 29.905 68.545 1.00 10.21 533 VAL B N 1
ATOM 2047 C CA . VAL B 1 123 ? 34.859 29.194 67.302 1.00 10.05 533 VAL B CA 1
ATOM 2048 C C . VAL B 1 123 ? 33.529 28.657 66.809 1.00 9.64 533 VAL B C 1
ATOM 2049 O O . VAL B 1 123 ? 32.907 27.853 67.505 1.00 10.78 533 VAL B O 1
ATOM 2061 N N . GLY B 1 125 ? 31.467 26.488 64.282 1.00 9.21 535 GLY B N 1
ATOM 2062 C CA . GLY B 1 125 ? 31.757 25.320 63.453 1.00 7.63 535 GLY B CA 1
ATOM 2063 C C . GLY B 1 125 ? 31.515 25.586 61.996 1.00 7.74 535 GLY B C 1
ATOM 2064 O O . GLY B 1 125 ? 32.358 25.270 61.141 1.00 6.79 535 GLY B O 1
ATOM 2065 N N . GLU B 1 126 ? 30.357 26.177 61.690 1.00 7.46 536 GLU B N 1
ATOM 2066 C CA . GLU B 1 126 ? 30.014 26.343 60.281 1.00 8.09 536 GLU B CA 1
ATOM 2067 C C . GLU B 1 126 ? 30.941 27.327 59.569 1.00 8.48 536 GLU B C 1
ATOM 2068 O O . GLU B 1 126 ? 31.221 27.183 58.354 1.00 9.61 536 GLU B O 1
ATOM 2074 N N . ARG B 1 127 ? 31.456 28.316 60.301 1.00 8.37 537 ARG B N 1
ATOM 2075 C CA . ARG B 1 127 ? 32.445 29.230 59.724 1.00 9.21 537 ARG B CA 1
ATOM 2076 C C . ARG B 1 127 ? 33.726 28.469 59.382 1.00 9.06 537 ARG B C 1
ATOM 2077 O O . ARG B 1 127 ? 34.360 28.732 58.332 1.00 9.77 537 ARG B O 1
ATOM 2085 N N . GLU B 1 128 ? 34.126 27.558 60.280 1.00 8.38 538 GLU B N 1
ATOM 2086 C CA . GLU B 1 128 ? 35.373 26.817 60.092 1.00 8.58 538 GLU B CA 1
ATOM 2087 C C . GLU B 1 128 ? 35.221 25.772 58.998 1.00 8.67 538 GLU B C 1
ATOM 2088 O O . GLU B 1 128 ? 36.172 25.516 58.281 1.00 9.14 538 GLU B O 1
ATOM 2094 N N . ILE B 1 129 ? 34.012 25.252 58.802 1.00 8.78 539 ILE B N 1
ATOM 2095 C CA . ILE B 1 129 ? 33.786 24.375 57.645 1.00 8.19 539 ILE B CA 1
ATOM 2096 C C . ILE B 1 129 ? 34.026 25.163 56.353 1.00 8.92 539 ILE B C 1
ATOM 2097 O O . ILE B 1 129 ? 34.757 24.692 55.460 1.00 9.19 539 ILE B O 1
ATOM 2102 N N . ALA B 1 130 ? 33.413 26.346 56.241 1.00 8.60 540 ALA B N 1
ATOM 2103 C CA . ALA B 1 130 ? 33.589 27.175 55.032 1.00 8.90 540 ALA B CA 1
ATOM 2104 C C . ALA B 1 130 ? 35.064 27.518 54.854 1.00 9.72 540 ALA B C 1
ATOM 2105 O O . ALA B 1 130 ? 35.567 27.434 53.730 1.00 8.94 540 ALA B O 1
ATOM 2107 N N . ARG B 1 131 ? 35.748 27.869 55.947 1.00 8.33 541 ARG B N 1
ATOM 2108 C CA . ARG B 1 131 ? 37.175 28.261 55.830 1.00 9.04 541 ARG B CA 1
ATOM 2109 C C . ARG B 1 131 ? 37.986 27.081 55.253 1.00 9.44 541 ARG B C 1
ATOM 2110 O O . ARG B 1 131 ? 38.843 27.234 54.345 1.00 8.15 541 ARG B O 1
ATOM 2118 N N . THR B 1 132 ? 37.731 25.910 55.807 1.00 9.88 542 THR B N 1
ATOM 2119 C CA . THR B 1 132 ? 38.477 24.735 55.391 1.00 10.14 542 THR B CA 1
ATOM 2120 C C . THR B 1 132 ? 38.173 24.363 53.956 1.00 10.05 542 THR B C 1
ATOM 2121 O O . THR B 1 132 ? 39.082 24.001 53.199 1.00 9.13 542 THR B O 1
ATOM 2133 N N . LEU B 1 134 ? 37.322 26.391 51.587 1.00 11.90 544 LEU B N 1
ATOM 2134 C CA . LEU B 1 134 ? 37.923 27.395 50.725 1.00 13.51 544 LEU B CA 1
ATOM 2135 C C . LEU B 1 134 ? 39.401 27.112 50.546 1.00 14.09 544 LEU B C 1
ATOM 2136 O O . LEU B 1 134 ? 39.931 27.250 49.432 1.00 14.26 544 LEU B O 1
ATOM 2141 N N . GLU B 1 135 ? 40.051 26.691 51.631 1.00 14.44 545 GLU B N 1
ATOM 2142 C CA . GLU B 1 135 ? 41.452 26.273 51.573 1.00 16.54 545 GLU B CA 1
ATOM 2143 C C . GLU B 1 135 ? 41.636 25.100 50.601 1.00 17.16 545 GLU B C 1
ATOM 2144 O O . GLU B 1 135 ? 42.613 25.052 49.877 1.00 15.99 545 GLU B O 1
ATOM 2150 N N . LEU B 1 136 ? 40.690 24.168 50.584 1.00 18.00 546 LEU B N 1
ATOM 2151 C CA . LEU B 1 136 ? 40.725 23.055 49.633 1.00 19.84 546 LEU B CA 1
ATOM 2152 C C . LEU B 1 136 ? 40.550 23.562 48.216 1.00 21.27 546 LEU B C 1
ATOM 2153 O O . LEU B 1 136 ? 41.124 22.998 47.275 1.00 22.00 546 LEU B O 1
ATOM 2158 N N . LEU B 1 137 ? 39.782 24.637 48.067 1.00 22.30 547 LEU B N 1
ATOM 2159 C CA . LEU B 1 137 ? 39.522 25.230 46.757 1.00 23.82 547 LEU B CA 1
ATOM 2160 C C . LEU B 1 137 ? 40.601 26.189 46.259 1.00 24.88 547 LEU B C 1
ATOM 2161 O O . LEU B 1 137 ? 41.078 26.043 45.150 1.00 25.56 547 LEU B O 1
ATOM 2166 N N . GLU B 1 138 ? 40.941 27.199 47.061 1.00 26.41 548 GLU B N 1
ATOM 2167 C CA . GLU B 1 138 ? 41.804 28.305 46.614 1.00 26.94 548 GLU B CA 1
ATOM 2168 C C . GLU B 1 138 ? 43.226 28.157 47.124 1.00 27.45 548 GLU B C 1
ATOM 2169 O O . GLU B 1 138 ? 43.433 27.701 48.250 1.00 27.84 548 GLU B O 1
#

Organism: Escherichia coli (strain K12) (NCBI:txid83333)

GO terms:
  GO:0005886 plasma membrane (C, IDA)

Nearest PDB structures (foldseek):
  3fwz-assembly1_B  TM=9.831E-01  e=4.656E-23  Escherichia coli K-12
  8djb-assembly1_A  TM=8.236E-01  e=1.564E-07  Methanothermobacter thermautotrophicus
  4gx0-assembly2_D  TM=8.775E-01  e=7.827E-07  Geobacter sulfurreducens PCA
  4gx5-assembly2_D-3  TM=8.739E-01  e=2.340E-06  Geobacter sulfurreducens PCA
  4gx5-assembly1_A-2  TM=8.738E-01  e=2.496E-06  Geobacter sulfurreducens PCA

Radius of gyration: 21.39 Å; Cα contacts (8 Å, |Δi|>4): 551; chains: 2; bounding box: 38×35×64 Å

InterPro domains:
  IPR003148 Regulator of K+ conductance, N-terminal lobe [PF02254] (421-534)
  IPR003148 Regulator of K+ conductance, N-terminal lobe [PS51201] (417-534)
  IPR004771 K+/H+ exchanger [TIGR00932] (15-294)
  IPR006153 Cation/H+ exchanger, transmembrane domain [PF00999] (16-384)
  IPR036291 NAD(P)-binding domain superfamily [SSF51735] (418-549)
  IPR038770 Sodium/solute symporter superfamily [G3DSA:1.20.1530.20] (6-397)

Sequence (269 aa):
SNAVDICNHALLVGYGRVGSLLGEEKKLLASDIPLVVIETSRTRVDEELRERGVRAVLGNAANEEIQLAHLECAKWLILTIPNGYEAGEIVASARAKNPDIEIIARAHYDDEVAYITERGANQVVGERREIARTLLELLETPVDICNHALLVGYGRVGSLLGEKLLASDIPLVVIETSRTRVDELRERGVRAVLGNAANEEIQLAHLECAKWLILTIPNGYEAGEIVASARAKNPDDIEIIIARAHYDDEVAYITERGANQVVGEREIARTLELLE

Solvent-accessible surface area: 12842 Å² total

CATH classification: 3.40.50.720

B-factor: mean 17.43, std 6.65, range [3.01, 46.45]

Foldseek 3Di:
DLADDDFQAEEEEDCPPPNVVVVVVCVVVPGQYAYEYCDPVVCVVCVVVVHHYHHDDLLDPVSVRHPLVGYQEYEEEDEDLLSVLSSLLVSCVNPVRRAYEYEYDDPVSVVSNVVSRHPYYDPVVVVVVVVVVVPDD/DPDFQAEEEEDCPPPNVVVVVVCVVVVGQYEYEYCDPVVCVVCVVVVHHYQHDDLLDPVSVVSPLLGYAEYEEEDEPLVSLLSSLLVSCVNHVRHAYEYEYDDPVSQVSSVVSPHPYYDPPVVVVVVVVVVD

Secondary structure (DSSP, 8-state):
-------S-EEEE--SHHHHHHHHHHHHTT--EEEEES-HHHHHHHHHTT-EEEES-TTSS---TT-GGG-SEEEE--S-HHHHHHHHHHHHHH-SSSEEEE--SSHHHHHHHHHTT-SEE--HHHHHH--HHHH--/----S-EEEE--SHHHHHHHHHHHHTT--EEEEES-HHHHHHHHHTT-EEEES-TTSS---TT-GGG-SEEEE--S-HHHHHHHHHHHHHH-TT-EEEE--SSHHHHHHHHHTT-SEE--HHHHHH--TTT-